Protein AF-0000000084534764 (afdb_homodimer)

Foldseek 3Di:
DDDFDEAEDEDAFAVLLLQLVCVLQVWAKFDQQQVVVVCVVVVVDDCVQWDDDPRGIDGRFKIKTEHPPADADPNGSHGRHHMYMYGYDPDADDDADPDEEEAEPDPPCQVVSVVVSVVSQKAWDDWDDDPVGIWTWIAHNRGHIYIYD/DDDFDEAEDEDAFAVLLLQLVCVLQVWAKFDQQQVVVVCVVVVVDDCVQWDDDPRGIDGRFKIKTEHPPADADPNGSHGRHHMYMYGYDPDADDDADPDEEEAEPDPPCQVVSVVVSVVSQKAWDDWDDDPVGIWTWIAHNRGHIYIYD

Structure (mmCIF, N/CA/C/O backbone):
data_AF-0000000084534764-model_v1
#
loop_
_entity.id
_entity.type
_entity.pdbx_description
1 polymer 'Glyoxalase-like domain-containing protein'
#
loop_
_atom_site.group_PDB
_atom_site.id
_atom_site.type_symbol
_atom_site.label_atom_id
_atom_site.label_alt_id
_atom_site.label_comp_id
_atom_site.label_asym_id
_atom_site.label_entity_id
_atom_site.label_seq_id
_atom_site.pdbx_PDB_ins_code
_atom_site.Cartn_x
_atom_site.Cartn_y
_atom_site.Cartn_z
_atom_site.occupancy
_atom_site.B_iso_or_equiv
_atom_site.auth_seq_id
_atom_site.auth_comp_id
_atom_site.auth_asym_id
_atom_site.auth_atom_id
_atom_site.pdbx_PDB_model_num
ATOM 1 N N . MET A 1 1 ? 14.516 -7.848 12.133 1 91.25 1 MET A N 1
ATOM 2 C CA . MET A 1 1 ? 13.211 -7.441 12.648 1 91.25 1 MET A CA 1
ATOM 3 C C . MET A 1 1 ? 12.375 -6.777 11.555 1 91.25 1 MET A C 1
ATOM 5 O O . MET A 1 1 ? 12.867 -5.91 10.836 1 91.25 1 MET A O 1
ATOM 9 N N . PRO A 1 2 ? 11.109 -7.211 11.461 1 95.56 2 PRO A N 1
ATOM 10 C CA . PRO A 1 2 ? 10.32 -6.641 10.359 1 95.56 2 PRO A CA 1
ATOM 11 C C . PRO A 1 2 ? 10.211 -5.121 10.445 1 95.56 2 PRO A C 1
ATOM 13 O O . PRO A 1 2 ? 10.102 -4.562 11.539 1 95.56 2 PRO A O 1
ATOM 16 N N . LEU A 1 3 ? 10.266 -4.52 9.32 1 96.19 3 LEU A N 1
ATOM 17 C CA . LEU A 1 3 ? 10.164 -3.066 9.266 1 96.19 3 LEU A CA 1
ATOM 18 C C . LEU A 1 3 ? 8.711 -2.621 9.211 1 96.19 3 LEU A C 1
ATOM 20 O O . LEU A 1 3 ? 7.891 -3.25 8.531 1 96.19 3 LEU A O 1
ATOM 24 N N . HIS A 1 4 ? 8.5 -1.523 9.844 1 95.31 4 HIS A N 1
ATOM 25 C CA . HIS A 1 4 ? 7.211 -0.851 9.75 1 95.31 4 HIS A CA 1
ATOM 26 C C . HIS A 1 4 ? 7.117 -0.009 8.484 1 95.31 4 HIS A C 1
ATOM 28 O O . HIS A 1 4 ? 8.125 0.531 8.023 1 95.31 4 HIS A O 1
ATOM 34 N N . TRP A 1 5 ? 5.898 0.048 7.949 1 97.94 5 TRP A N 1
ATOM 35 C CA . TRP A 1 5 ? 5.664 0.925 6.805 1 97.94 5 TRP A CA 1
ATOM 36 C C . TRP A 1 5 ? 4.219 1.418 6.785 1 97.94 5 TRP A C 1
ATOM 38 O O . TRP A 1 5 ? 3.354 0.849 7.453 1 97.94 5 TRP A O 1
ATOM 48 N N . LYS A 1 6 ? 4.008 2.52 6.121 1 98.31 6 LYS A N 1
ATOM 49 C CA . LYS A 1 6 ? 2.68 3.016 5.773 1 98.31 6 LYS A CA 1
ATOM 50 C C . LYS A 1 6 ? 2.541 3.203 4.262 1 98.31 6 LYS A C 1
ATOM 52 O O . LYS A 1 6 ? 3.541 3.305 3.551 1 98.31 6 LYS A O 1
ATOM 57 N N . LEU A 1 7 ? 1.311 3.156 3.828 1 98.75 7 LEU A N 1
ATOM 58 C CA . LEU A 1 7 ? 1.021 3.488 2.438 1 98.75 7 LEU A CA 1
ATOM 59 C C . LEU A 1 7 ? 0.743 4.98 2.281 1 98.75 7 LEU A C 1
ATOM 61 O O . LEU A 1 7 ? -0.037 5.555 3.045 1 98.75 7 LEU A O 1
ATOM 65 N N . VAL A 1 8 ? 1.432 5.586 1.347 1 98.56 8 VAL A N 1
ATOM 66 C CA . VAL A 1 8 ? 1.215 6.996 1.044 1 98.56 8 VAL A CA 1
ATOM 67 C C . VAL A 1 8 ? 0.478 7.133 -0.287 1 98.56 8 VAL A C 1
ATOM 69 O O . VAL A 1 8 ? 0.816 6.457 -1.263 1 98.56 8 VAL A O 1
ATOM 72 N N . ILE A 1 9 ? -0.505 7.938 -0.305 1 98.5 9 ILE A N 1
ATOM 73 C CA . ILE A 1 9 ? -1.277 8.195 -1.516 1 98.5 9 ILE A CA 1
ATOM 74 C C . ILE A 1 9 ? -1.256 9.688 -1.837 1 98.5 9 ILE A C 1
ATOM 76 O O . ILE A 1 9 ? -1.794 10.5 -1.08 1 98.5 9 ILE A O 1
ATOM 80 N N . ASP A 1 10 ? -0.623 10.031 -2.943 1 97.81 10 ASP A N 1
ATOM 81 C CA . ASP A 1 10 ? -0.668 11.398 -3.449 1 97.81 10 ASP A CA 1
ATOM 82 C C . ASP A 1 10 ? -2.074 11.766 -3.922 1 97.81 10 ASP A C 1
ATOM 84 O O . ASP A 1 10 ? -2.748 10.953 -4.566 1 97.81 10 ASP A O 1
ATOM 88 N N . CYS A 1 11 ? -2.445 12.93 -3.602 1 97.81 11 CYS A N 1
ATOM 89 C CA . CYS A 1 11 ? -3.805 13.32 -3.955 1 97.81 11 CYS A CA 1
ATOM 90 C C . CYS A 1 11 ? -3.934 14.836 -4.031 1 97.81 11 CYS A C 1
ATOM 92 O O . CYS A 1 11 ? -2.996 15.562 -3.697 1 97.81 11 CYS A O 1
ATOM 94 N N . ALA A 1 12 ? -5.086 15.289 -4.582 1 97.38 12 ALA A N 1
ATOM 95 C CA . ALA A 1 12 ? -5.398 16.719 -4.617 1 97.38 12 ALA A CA 1
ATOM 96 C C . ALA A 1 12 ? -5.949 17.188 -3.273 1 97.38 12 ALA A C 1
ATOM 98 O O . ALA A 1 12 ? -5.551 18.234 -2.768 1 97.38 12 ALA A O 1
ATOM 99 N N . ASP A 1 13 ? -6.859 16.453 -2.65 1 97.69 13 ASP A N 1
ATOM 100 C CA . ASP A 1 13 ? -7.527 16.797 -1.402 1 97.69 13 ASP A CA 1
ATOM 101 C C . ASP A 1 13 ? -7.359 15.703 -0.357 1 97.69 13 ASP A C 1
ATOM 103 O O . ASP A 1 13 ? -8.164 14.773 -0.295 1 97.69 13 ASP A O 1
ATOM 107 N N . PRO A 1 14 ? -6.375 15.852 0.522 1 98.62 14 PRO A N 1
ATOM 108 C CA . PRO A 1 14 ? -6.074 14.797 1.494 1 98.62 14 PRO A CA 1
ATOM 109 C C . PRO A 1 14 ? -7.25 14.492 2.42 1 98.62 14 PRO A C 1
ATOM 111 O O . PRO A 1 14 ? -7.488 13.336 2.762 1 98.62 14 PRO A O 1
ATOM 114 N N . HIS A 1 15 ? -7.961 15.484 2.793 1 98.62 15 HIS A N 1
ATOM 115 C CA . HIS A 1 15 ? -9.016 15.297 3.781 1 98.62 15 HIS A CA 1
ATOM 116 C C . HIS A 1 15 ? -10.219 14.586 3.17 1 98.62 15 HIS A C 1
ATOM 118 O O . HIS A 1 15 ? -10.867 13.766 3.826 1 98.62 15 HIS A O 1
ATOM 124 N N . ARG A 1 16 ? -10.531 14.875 1.918 1 98.06 16 ARG A N 1
ATOM 125 C CA . ARG A 1 16 ? -11.586 14.148 1.218 1 98.06 16 ARG A CA 1
ATOM 126 C C . ARG A 1 16 ? -11.211 12.688 1.022 1 98.06 16 ARG A C 1
ATOM 128 O O . ARG A 1 16 ? -12.047 11.797 1.192 1 98.06 16 ARG A O 1
ATOM 135 N N . GLN A 1 17 ? -9.961 12.438 0.65 1 98.62 17 GLN A N 1
ATOM 136 C CA . GLN A 1 17 ? -9.492 11.062 0.48 1 98.62 17 GLN A CA 1
ATOM 137 C C . GLN A 1 17 ? -9.516 10.305 1.805 1 98.62 17 GLN A C 1
ATOM 139 O O . GLN A 1 17 ? -9.891 9.133 1.852 1 98.62 17 GLN A O 1
ATOM 144 N N . ALA A 1 18 ? -9.094 10.977 2.873 1 98.81 18 ALA A N 1
ATOM 145 C CA . ALA A 1 18 ? -9.109 10.336 4.188 1 98.81 18 ALA A CA 1
ATOM 146 C C . ALA A 1 18 ? -10.531 10 4.621 1 98.81 18 ALA A C 1
ATOM 148 O O . ALA A 1 18 ? -10.773 8.93 5.184 1 98.81 18 ALA A O 1
ATOM 149 N N . ALA A 1 19 ? -11.453 10.914 4.371 1 98.62 19 ALA A N 1
ATOM 150 C CA . ALA A 1 19 ? -12.852 10.656 4.699 1 98.62 19 ALA A CA 1
ATOM 151 C C . ALA A 1 19 ? -13.383 9.438 3.949 1 98.62 19 ALA A C 1
ATOM 153 O O . ALA A 1 19 ? -14.039 8.578 4.539 1 98.62 19 ALA A O 1
ATOM 154 N N . PHE A 1 20 ? -13.094 9.32 2.693 1 98.88 20 PHE A N 1
ATOM 155 C CA . PHE A 1 20 ? -13.547 8.195 1.887 1 98.88 20 PHE A CA 1
ATOM 156 C C . PHE A 1 20 ? -12.953 6.887 2.396 1 98.88 20 PHE A C 1
ATOM 158 O O . PHE A 1 20 ? -13.688 5.945 2.713 1 98.88 20 PHE A O 1
ATOM 165 N N . TRP A 1 21 ? -11.625 6.793 2.498 1 98.94 21 TRP A N 1
ATOM 166 C CA . TRP A 1 21 ? -10.953 5.539 2.828 1 98.94 21 TRP A CA 1
ATOM 167 C C . TRP A 1 21 ? -11.188 5.164 4.289 1 98.94 21 TRP A C 1
ATOM 169 O O . TRP A 1 21 ? -11.211 3.98 4.633 1 98.94 21 TRP A O 1
ATOM 179 N N . GLY A 1 22 ? -11.336 6.234 5.16 1 98.81 22 GLY A N 1
ATOM 180 C CA . GLY A 1 22 ? -11.773 5.934 6.512 1 98.81 22 GLY A CA 1
ATOM 181 C C . GLY A 1 22 ? -13.102 5.191 6.555 1 98.81 22 GLY A C 1
ATOM 182 O O . GLY A 1 22 ? -13.219 4.16 7.223 1 98.81 22 GLY A O 1
ATOM 183 N N . ALA A 1 23 ? -14.047 5.715 5.805 1 98.69 23 ALA A N 1
ATOM 184 C CA . ALA A 1 23 ? -15.359 5.082 5.734 1 98.69 23 ALA A CA 1
ATOM 185 C C . ALA A 1 23 ? -15.289 3.744 5.004 1 98.69 23 ALA A C 1
ATOM 187 O O . ALA A 1 23 ? -15.906 2.764 5.43 1 98.69 23 ALA A O 1
ATOM 188 N N . ALA A 1 24 ? -14.562 3.676 3.881 1 98.69 24 ALA A N 1
ATOM 189 C CA . ALA A 1 24 ? -14.469 2.479 3.049 1 98.69 24 ALA A CA 1
ATOM 190 C C . ALA A 1 24 ? -13.922 1.298 3.85 1 98.69 24 ALA A C 1
ATOM 192 O O . ALA A 1 24 ? -14.469 0.193 3.783 1 98.69 24 ALA A O 1
ATOM 193 N N . LEU A 1 25 ? -12.875 1.523 4.664 1 98.62 25 LEU A N 1
ATOM 194 C CA . LEU A 1 25 ? -12.164 0.452 5.355 1 98.62 25 LEU A CA 1
ATOM 195 C C . LEU A 1 25 ? -12.656 0.311 6.793 1 98.62 25 LEU A C 1
ATOM 197 O O . LEU A 1 25 ? -12.227 -0.59 7.516 1 98.62 25 LEU A O 1
ATOM 201 N N . ASP A 1 26 ? -13.586 1.235 7.164 1 98.19 26 ASP A N 1
ATOM 202 C CA . ASP A 1 26 ? -13.977 1.355 8.562 1 98.19 26 ASP A CA 1
ATOM 203 C C . ASP A 1 26 ? -12.758 1.63 9.453 1 98.19 26 ASP A C 1
ATOM 205 O O . ASP A 1 26 ? -12.562 0.961 10.469 1 98.19 26 ASP A O 1
ATOM 209 N N . TYR A 1 27 ? -11.867 2.482 8.992 1 98.81 27 TYR A N 1
ATOM 210 C CA . TYR A 1 27 ? -10.68 2.951 9.703 1 98.81 27 TYR A CA 1
ATOM 211 C C . TYR A 1 27 ? -10.969 4.254 10.445 1 98.81 27 TYR A C 1
ATOM 213 O O . TYR A 1 27 ? -11.961 4.922 10.164 1 98.81 27 TYR A O 1
ATOM 221 N N . THR A 1 28 ? -10.133 4.574 11.398 1 98.56 28 THR A N 1
ATOM 222 C CA . THR A 1 28 ? -10.211 5.84 12.125 1 98.56 28 THR A CA 1
ATOM 223 C C . THR A 1 28 ? -9.445 6.934 11.398 1 98.56 28 THR A C 1
ATOM 225 O O . THR A 1 28 ? -8.266 6.766 11.07 1 98.56 28 THR A O 1
ATOM 228 N N . VAL A 1 29 ? -10.125 8.016 11.039 1 98.62 29 VAL A N 1
ATOM 229 C CA . VAL A 1 29 ? -9.406 9.188 10.562 1 98.62 29 VAL A CA 1
ATOM 230 C C . VAL A 1 29 ? -8.586 9.789 11.703 1 98.62 29 VAL A C 1
ATOM 232 O O . VAL A 1 29 ? -9.117 10.062 12.781 1 98.62 29 VAL A O 1
ATOM 235 N N . GLU A 1 30 ? -7.316 9.992 11.516 1 98.62 30 GLU A N 1
ATOM 236 C CA . GLU A 1 30 ? -6.453 10.516 12.57 1 98.62 30 GLU A CA 1
ATOM 237 C C . GLU A 1 30 ? -6.855 11.938 12.961 1 98.62 30 GLU A C 1
ATOM 239 O O . GLU A 1 30 ? -7.207 12.742 12.102 1 98.62 30 GLU A O 1
ATOM 244 N N . ASP A 1 31 ? -6.867 12.195 14.203 1 98.19 31 ASP A N 1
ATOM 245 C CA . ASP A 1 31 ? -7.082 13.523 14.766 1 98.19 31 ASP A CA 1
ATOM 246 C C . ASP A 1 31 ? -5.781 14.102 15.32 1 98.19 31 ASP A C 1
ATOM 248 O O . ASP A 1 31 ? -5.352 13.734 16.422 1 98.19 31 ASP A O 1
ATOM 252 N N . HIS A 1 32 ? -5.215 15.094 14.57 1 98 32 HIS A N 1
ATOM 253 C CA . HIS A 1 32 ? -3.906 15.625 14.938 1 98 32 HIS A CA 1
ATOM 254 C C . HIS A 1 32 ? -4.035 16.875 15.789 1 98 32 HIS A C 1
ATOM 256 O O . HIS A 1 32 ? -3.066 17.625 15.953 1 98 32 HIS A O 1
ATOM 262 N N . SER A 1 33 ? -5.199 17.156 16.344 1 97.69 33 SER A N 1
ATOM 263 C CA . SER A 1 33 ? -5.48 18.391 17.062 1 97.69 33 SER A CA 1
ATOM 264 C C . SER A 1 33 ? -4.508 18.594 18.219 1 97.69 33 SER A C 1
ATOM 266 O O . SER A 1 33 ? -3.977 19.688 18.406 1 97.69 33 SER A O 1
ATOM 268 N N . THR A 1 34 ? -4.32 17.547 18.984 1 97.44 34 THR A N 1
ATOM 269 C CA . THR A 1 34 ? -3.447 17.641 20.156 1 97.44 34 THR A CA 1
ATOM 270 C C . THR A 1 34 ? -2.029 18.016 19.734 1 97.44 34 THR A C 1
ATOM 272 O O . THR A 1 34 ? -1.429 18.922 20.312 1 97.44 34 THR A O 1
ATOM 275 N N . LEU A 1 35 ? -1.536 17.328 18.781 1 97.44 35 LEU A N 1
ATOM 276 C CA . LEU A 1 35 ? -0.195 17.609 18.281 1 97.44 35 LEU A CA 1
ATOM 277 C C . LEU A 1 35 ? -0.106 19.031 17.719 1 97.44 35 LEU A C 1
ATOM 279 O O . LEU A 1 35 ? 0.838 19.766 18.031 1 97.44 35 LEU A O 1
ATOM 283 N N . ILE A 1 36 ? -1.044 19.391 16.922 1 97.81 36 ILE A N 1
ATOM 284 C CA . ILE A 1 36 ? -1.055 20.703 16.266 1 97.81 36 ILE A CA 1
ATOM 285 C C . ILE A 1 36 ? -1.081 21.797 17.328 1 97.81 36 ILE A C 1
ATOM 287 O O . ILE A 1 36 ? -0.332 22.781 17.234 1 97.81 36 ILE A O 1
ATOM 291 N N . THR A 1 37 ? -1.951 21.641 18.312 1 96.81 37 THR A N 1
ATOM 292 C CA . THR A 1 37 ? -2.045 22.625 19.391 1 96.81 37 THR A CA 1
ATOM 293 C C . THR A 1 37 ? -0.701 22.781 20.094 1 96.81 37 THR A C 1
ATOM 295 O O . THR A 1 37 ? -0.257 23.891 20.359 1 96.81 37 THR A O 1
ATOM 298 N N . ARG A 1 38 ? -0.081 21.672 20.391 1 97.38 38 ARG A N 1
ATOM 299 C CA . ARG A 1 38 ? 1.217 21.688 21.062 1 97.38 38 ARG A CA 1
ATOM 300 C C . ARG A 1 38 ? 2.264 22.391 20.203 1 97.38 38 ARG A C 1
ATOM 302 O O . ARG A 1 38 ? 3.043 23.203 20.703 1 97.38 38 ARG A O 1
ATOM 309 N N . LEU A 1 39 ? 2.268 22.109 18.906 1 96.69 39 LEU A N 1
ATOM 310 C CA . LEU A 1 39 ? 3.252 22.688 18 1 96.69 39 LEU A CA 1
ATOM 311 C C . LEU A 1 39 ? 3.033 24.188 17.844 1 96.69 39 LEU A C 1
ATOM 313 O O . LEU A 1 39 ? 3.994 24.953 17.734 1 96.69 39 LEU A O 1
ATOM 317 N N . LEU A 1 40 ? 1.811 24.625 17.797 1 96.94 40 LEU A N 1
ATOM 318 C CA . LEU A 1 40 ? 1.485 26.047 17.75 1 96.94 40 LEU A CA 1
ATOM 319 C C . LEU A 1 40 ? 1.989 26.766 18.984 1 96.94 40 LEU A C 1
ATOM 321 O O . LEU A 1 40 ? 2.619 27.828 18.891 1 96.94 40 LEU A O 1
ATOM 325 N N . ALA A 1 41 ? 1.707 26.188 20.141 1 97.44 41 ALA A N 1
ATOM 326 C CA . ALA A 1 41 ? 2.115 26.781 21.406 1 97.44 41 ALA A CA 1
ATOM 327 C C . ALA A 1 41 ? 3.633 26.922 21.484 1 97.44 41 ALA A C 1
ATOM 329 O O . ALA A 1 41 ? 4.145 27.891 22.047 1 97.44 41 ALA A O 1
ATOM 330 N N . ALA A 1 42 ? 4.32 25.984 20.875 1 96.69 42 ALA A N 1
ATOM 331 C CA . ALA A 1 42 ? 5.777 25.969 20.906 1 96.69 42 ALA A CA 1
ATOM 332 C C . ALA A 1 42 ? 6.355 26.859 19.797 1 96.69 42 ALA A C 1
ATOM 334 O O . ALA A 1 42 ? 7.57 27.062 19.734 1 96.69 42 ALA A O 1
ATOM 335 N N . GLY A 1 43 ? 5.531 27.344 18.938 1 95.69 43 GLY A N 1
ATOM 336 C CA . GLY A 1 43 ? 5.988 28.156 17.812 1 95.69 43 GLY A CA 1
ATOM 337 C C . GLY A 1 43 ? 6.684 27.359 16.734 1 95.69 43 GLY A C 1
ATOM 338 O O . GLY A 1 43 ? 7.434 27.906 15.93 1 95.69 43 GLY A O 1
ATOM 339 N N . ALA A 1 44 ? 6.426 26.062 16.75 1 94.88 44 ALA A N 1
ATOM 340 C CA . ALA A 1 44 ? 7.109 25.188 15.805 1 94.88 44 ALA A CA 1
ATOM 341 C C . ALA A 1 44 ? 6.406 25.172 14.453 1 94.88 44 ALA A C 1
ATOM 343 O O . ALA A 1 44 ? 6.988 24.766 13.445 1 94.88 44 ALA A O 1
ATOM 344 N N . VAL A 1 45 ? 5.105 25.484 14.461 1 95.5 45 VAL A N 1
ATOM 345 C CA . VAL A 1 45 ? 4.352 25.625 13.227 1 95.5 45 VAL A CA 1
ATOM 346 C C . VAL A 1 45 ? 3.535 26.906 13.258 1 95.5 45 VAL A C 1
ATOM 348 O O . VAL A 1 45 ? 3.316 27.484 14.32 1 95.5 45 VAL A O 1
ATOM 351 N N . THR A 1 46 ? 3.201 27.328 12.062 1 95.19 46 THR A N 1
ATOM 352 C CA . THR A 1 46 ? 2.354 28.516 11.914 1 95.19 46 THR A CA 1
ATOM 353 C C . THR A 1 46 ? 1.019 28.141 11.273 1 95.19 46 THR A C 1
ATOM 355 O O . THR A 1 46 ? 0.857 27.031 10.758 1 95.19 46 THR A O 1
ATOM 358 N N . GLU A 1 47 ? 0.072 29.016 11.359 1 96.06 47 GLU A N 1
ATOM 359 C CA . GLU A 1 47 ? -1.303 28.766 10.938 1 96.06 47 GLU A CA 1
ATOM 360 C C . GLU A 1 47 ? -1.38 28.5 9.438 1 96.06 47 GLU A C 1
ATOM 362 O O . GLU A 1 47 ? -2.34 27.891 8.961 1 96.06 47 GLU A O 1
ATOM 367 N N . ASP A 1 48 ? -0.414 28.953 8.664 1 95.81 48 ASP A N 1
ATOM 368 C CA . ASP A 1 48 ? -0.451 28.844 7.207 1 95.81 48 ASP A CA 1
ATOM 369 C C . ASP A 1 48 ? -0.366 27.391 6.754 1 95.81 48 ASP A C 1
ATOM 371 O O . ASP A 1 48 ? -0.761 27.062 5.633 1 95.81 48 ASP A O 1
ATOM 375 N N . VAL A 1 49 ? 0.132 26.5 7.562 1 96.62 49 VAL A N 1
ATOM 376 C CA . VAL A 1 49 ? 0.268 25.094 7.188 1 96.62 49 VAL A CA 1
ATOM 377 C C . VAL A 1 49 ? -0.949 24.312 7.672 1 96.62 49 VAL A C 1
ATOM 379 O O . VAL A 1 49 ? -0.993 23.078 7.551 1 96.62 49 VAL A O 1
ATOM 382 N N . LEU A 1 50 ? -1.935 25.016 8.242 1 98.06 50 LEU A N 1
ATOM 383 C CA . LEU A 1 50 ? -3.088 24.375 8.859 1 98.06 50 LEU A CA 1
ATOM 384 C C . LEU A 1 50 ? -4.367 24.703 8.102 1 98.06 50 LEU A C 1
ATOM 386 O O . LEU A 1 50 ? -4.391 25.641 7.297 1 98.06 50 LEU A O 1
ATOM 390 N N . THR A 1 51 ? -5.328 23.938 8.281 1 98.19 51 THR A N 1
ATOM 391 C CA . THR A 1 51 ? -6.715 24.156 7.891 1 98.19 51 THR A CA 1
ATOM 392 C C . THR A 1 51 ? -7.664 23.703 8.992 1 98.19 51 THR A C 1
ATOM 394 O O . THR A 1 51 ? -7.227 23.359 10.094 1 98.19 51 THR A O 1
ATOM 397 N N . GLU A 1 52 ? -8.938 23.844 8.75 1 97.31 52 GLU A N 1
ATOM 398 C CA . GLU A 1 52 ? -9.953 23.375 9.695 1 97.31 52 GLU A CA 1
ATOM 399 C C . GLU A 1 52 ? -10.82 22.281 9.078 1 97.31 52 GLU A C 1
ATOM 401 O O . GLU A 1 52 ? -11.289 22.422 7.945 1 97.31 52 GLU A O 1
ATOM 406 N N . VAL A 1 53 ? -10.922 21.219 9.75 1 96.62 53 VAL A N 1
ATOM 407 C CA . VAL A 1 53 ? -11.781 20.125 9.32 1 96.62 53 VAL A CA 1
ATOM 408 C C . VAL A 1 53 ? -12.742 19.734 10.445 1 96.62 53 VAL A C 1
ATOM 410 O O . VAL A 1 53 ? -12.312 19.375 11.539 1 96.62 53 VAL A O 1
ATOM 413 N N . ASN A 1 54 ? -14.07 19.828 10.164 1 94.25 54 ASN A N 1
ATOM 414 C CA . ASN A 1 54 ? -15.109 19.5 11.125 1 94.25 54 ASN A CA 1
ATOM 415 C C . ASN A 1 54 ? -14.898 20.219 12.453 1 94.25 54 ASN A C 1
ATOM 417 O O . ASN A 1 54 ? -15.031 19.609 13.523 1 94.25 54 ASN A O 1
ATOM 421 N N . GLY A 1 55 ? -14.375 21.375 12.414 1 94 55 GLY A N 1
ATOM 422 C CA . GLY A 1 55 ? -14.266 22.234 13.586 1 94 55 GLY A CA 1
ATOM 423 C C . GLY A 1 55 ? -12.969 22.031 14.344 1 94 55 GLY A C 1
ATOM 424 O O . GLY A 1 55 ? -12.789 22.578 15.438 1 94 55 GLY A O 1
ATOM 425 N N . HIS A 1 56 ? -12.086 21.25 13.82 1 95.38 56 HIS A N 1
ATOM 426 C CA . HIS A 1 56 ? -10.805 20.984 14.461 1 95.38 56 HIS A CA 1
ATOM 427 C C . HIS A 1 56 ? -9.648 21.375 13.547 1 95.38 56 HIS A C 1
ATOM 429 O O . HIS A 1 56 ? -9.766 21.328 12.328 1 95.38 56 HIS A O 1
ATOM 435 N N . PRO A 1 57 ? -8.516 21.812 14.18 1 97.69 57 PRO A N 1
ATOM 436 C CA . PRO A 1 57 ? -7.344 22.078 13.344 1 97.69 57 PRO A CA 1
ATOM 437 C C . PRO A 1 57 ? -6.793 20.812 12.68 1 97.69 57 PRO A C 1
ATOM 439 O O . PRO A 1 57 ? -6.793 19.734 13.281 1 97.69 57 PRO A O 1
ATOM 442 N N . ALA A 1 58 ? -6.383 21.016 11.477 1 98.62 58 ALA A N 1
ATOM 443 C CA . ALA A 1 58 ? -5.809 19.922 10.695 1 98.62 58 ALA A CA 1
ATOM 444 C C . ALA A 1 58 ? -4.684 20.438 9.789 1 98.62 58 ALA A C 1
ATOM 446 O O . ALA A 1 58 ? -4.605 21.625 9.492 1 98.62 58 ALA A O 1
ATOM 447 N N . TRP A 1 59 ? -3.75 19.547 9.508 1 98.12 59 TRP A N 1
ATOM 448 C CA . TRP A 1 59 ? -2.748 19.891 8.5 1 98.12 59 TRP A CA 1
ATOM 449 C C . TRP A 1 59 ? -3.402 20.188 7.156 1 98.12 59 TRP A C 1
ATOM 451 O O . TRP A 1 59 ? -4.309 19.469 6.73 1 98.12 59 TRP A O 1
ATOM 461 N N . ARG A 1 60 ? -2.945 21.156 6.496 1 97.94 60 ARG A N 1
ATOM 462 C CA . ARG A 1 60 ? -3.551 21.578 5.238 1 97.94 60 ARG A CA 1
ATOM 463 C C . ARG A 1 60 ? -3.283 20.547 4.137 1 97.94 60 ARG A C 1
ATOM 465 O O . ARG A 1 60 ? -4.156 20.281 3.312 1 97.94 60 ARG A O 1
ATOM 472 N N . THR A 1 61 ? -2.086 19.953 4.18 1 97.75 61 THR A N 1
ATOM 473 C CA . THR A 1 61 ? -1.644 19.219 3 1 97.75 61 THR A CA 1
ATOM 474 C C . THR A 1 61 ? -1.464 17.734 3.322 1 97.75 61 THR A C 1
ATOM 476 O O . THR A 1 61 ? -0.876 16.984 2.537 1 97.75 61 THR A O 1
ATOM 479 N N . LEU A 1 62 ? -1.913 17.25 4.543 1 98.06 62 LEU A N 1
ATOM 480 C CA . LEU A 1 62 ? -1.769 15.859 4.969 1 98.06 62 LEU A CA 1
ATOM 481 C C . LEU A 1 62 ? -3.002 15.398 5.738 1 98.06 62 LEU A C 1
ATOM 483 O O . LEU A 1 62 ? -3.562 16.156 6.535 1 98.06 62 LEU A O 1
ATOM 487 N N . ALA A 1 63 ? -3.41 14.227 5.57 1 98.75 63 ALA A N 1
ATOM 488 C CA . ALA A 1 63 ? -4.41 13.508 6.359 1 98.75 63 ALA A CA 1
ATOM 489 C C . ALA A 1 63 ? -4.129 12.008 6.367 1 98.75 63 ALA A C 1
ATOM 491 O O . ALA A 1 63 ? -3.432 11.5 5.488 1 98.75 63 ALA A O 1
ATOM 492 N N . ALA A 1 64 ? -4.648 11.328 7.336 1 98.88 64 ALA A N 1
ATOM 493 C CA . ALA A 1 64 ? -4.344 9.898 7.414 1 98.88 64 ALA A CA 1
ATOM 494 C C . ALA A 1 64 ? -5.488 9.125 8.062 1 98.88 64 ALA A C 1
ATOM 496 O O . ALA A 1 64 ? -6.32 9.711 8.758 1 98.88 64 ALA A O 1
ATOM 497 N N . VAL A 1 65 ? -5.504 7.84 7.742 1 98.88 65 VAL A N 1
ATOM 498 C CA . VAL A 1 65 ? -6.398 6.91 8.422 1 98.88 65 VAL A CA 1
ATOM 499 C C . VAL A 1 65 ? -5.594 5.742 8.992 1 98.88 65 VAL A C 1
ATOM 501 O O . VAL A 1 65 ? -4.551 5.375 8.445 1 98.88 65 VAL A O 1
ATOM 504 N N . ARG A 1 66 ? -6.09 5.211 10.062 1 98.56 66 ARG A N 1
ATOM 505 C CA . ARG A 1 66 ? -5.379 4.145 10.758 1 98.56 66 ARG A CA 1
ATOM 506 C C . ARG A 1 66 ? -6.328 3.021 11.164 1 98.56 66 ARG A C 1
ATOM 508 O O . ARG A 1 66 ? -7.512 3.262 11.406 1 98.56 66 ARG A O 1
ATOM 515 N N . HIS A 1 67 ? -5.816 1.792 11.148 1 97.75 67 HIS A N 1
ATOM 516 C CA . HIS A 1 67 ? -6.609 0.681 11.664 1 97.75 67 HIS A CA 1
ATOM 517 C C . HIS A 1 67 ? -6.977 0.9 13.125 1 97.75 67 HIS A C 1
ATOM 519 O O . HIS A 1 67 ? -6.105 1.136 13.961 1 97.75 67 HIS A O 1
ATOM 525 N N . PRO A 1 68 ? -8.234 0.776 13.477 1 97.31 68 PRO A N 1
ATOM 526 C CA . PRO A 1 68 ? -8.68 1.146 14.82 1 97.31 68 PRO A CA 1
ATOM 527 C C . PRO A 1 68 ? -8.133 0.221 15.898 1 97.31 68 PRO A C 1
ATOM 529 O O . PRO A 1 68 ? -8.062 0.607 17.062 1 97.31 68 PRO A O 1
ATOM 532 N N . GLU A 1 69 ? -7.715 -0.958 15.547 1 95.31 69 GLU A N 1
ATOM 533 C CA . GLU A 1 69 ? -7.273 -1.939 16.531 1 95.31 69 GLU A CA 1
ATOM 534 C C . GLU A 1 69 ? -5.75 -1.981 16.625 1 95.31 69 GLU A C 1
ATOM 536 O O . GLU A 1 69 ? -5.195 -2.705 17.453 1 95.31 69 GLU A O 1
ATOM 541 N N . ASP A 1 70 ? -5.035 -1.278 15.75 1 95.19 70 ASP A N 1
ATOM 542 C CA . ASP A 1 70 ? -3.576 -1.229 15.805 1 95.19 70 ASP A CA 1
ATOM 543 C C . ASP A 1 70 ? -3.098 -0.119 16.734 1 95.19 70 ASP A C 1
ATOM 545 O O . ASP A 1 70 ? -3.834 0.831 17.016 1 95.19 70 ASP A O 1
ATOM 549 N N . PRO A 1 71 ? -1.882 -0.244 17.266 1 95.62 71 PRO A N 1
ATOM 550 C CA . PRO A 1 71 ? -1.361 0.818 18.125 1 95.62 71 PRO A CA 1
ATOM 551 C C . PRO A 1 71 ? -1.237 2.158 17.406 1 95.62 71 PRO A C 1
ATOM 553 O O . PRO A 1 71 ? -1.112 2.193 16.188 1 95.62 71 PRO A O 1
ATOM 556 N N . HIS A 1 72 ? -1.34 3.248 18.172 1 97.19 72 HIS A N 1
ATOM 557 C CA . HIS A 1 72 ? -1.103 4.594 17.656 1 97.19 72 HIS A CA 1
ATOM 558 C C . HIS A 1 72 ? -0.373 5.449 18.703 1 97.19 72 HIS A C 1
ATOM 560 O O . HIS A 1 72 ? -0.299 5.082 19.875 1 97.19 72 HIS A O 1
ATOM 566 N N . ASP A 1 73 ? 0.235 6.512 18.25 1 96.94 73 ASP A N 1
ATOM 567 C CA . ASP A 1 73 ? 0.876 7.484 19.125 1 96.94 73 ASP A CA 1
ATOM 568 C C . ASP A 1 73 ? -0.159 8.391 19.781 1 96.94 73 ASP A C 1
ATOM 570 O O . ASP A 1 73 ? -0.792 9.211 19.109 1 96.94 73 ASP A O 1
ATOM 574 N N . PRO A 1 74 ? -0.299 8.32 21.047 1 95.38 74 PRO A N 1
ATOM 575 C CA . PRO A 1 74 ? -1.352 9.102 21.703 1 95.38 74 PRO A CA 1
ATOM 576 C C . PRO A 1 74 ? -1.126 10.602 21.609 1 95.38 74 PRO A C 1
ATOM 578 O O . PRO A 1 74 ? -2.082 11.383 21.672 1 95.38 74 PRO A O 1
ATOM 581 N N . ALA A 1 75 ? 0.104 11.023 21.406 1 95.5 75 ALA A N 1
ATOM 582 C CA . ALA A 1 75 ? 0.421 12.445 21.359 1 95.5 75 ALA A CA 1
ATOM 583 C C . ALA A 1 75 ? 0.029 13.047 20.016 1 95.5 75 ALA A C 1
ATOM 585 O O . ALA A 1 75 ? -0.287 14.234 19.922 1 95.5 75 ALA A O 1
ATOM 586 N N . SER A 1 76 ? -0.009 12.25 18.984 1 96.56 76 SER A N 1
ATOM 587 C CA . SER A 1 76 ? -0.246 12.773 17.641 1 96.56 76 SER A CA 1
ATOM 588 C C . SER A 1 76 ? -1.443 12.086 16.984 1 96.56 76 SER A C 1
ATOM 590 O O . SER A 1 76 ? -1.939 12.547 15.953 1 96.56 76 SER A O 1
ATOM 592 N N . ASP A 1 77 ? -1.868 10.945 17.562 1 97.5 77 ASP A N 1
ATOM 593 C CA . ASP A 1 77 ? -2.902 10.062 17.031 1 97.5 77 ASP A CA 1
ATOM 594 C C . ASP A 1 77 ? -2.404 9.305 15.797 1 97.5 77 ASP A C 1
ATOM 596 O O . ASP A 1 77 ? -3.189 8.68 15.086 1 97.5 77 ASP A O 1
ATOM 600 N N . THR A 1 78 ? -1.139 9.375 15.445 1 97.31 78 THR A N 1
ATOM 601 C CA . THR A 1 78 ? -0.555 8.727 14.273 1 97.31 78 THR A CA 1
ATOM 602 C C . THR A 1 78 ? -0.585 7.211 14.43 1 97.31 78 THR A C 1
ATOM 604 O O . THR A 1 78 ? -0.145 6.676 15.445 1 97.31 78 THR A O 1
ATOM 607 N N . GLY A 1 79 ? -1.147 6.559 13.43 1 97 79 GLY A N 1
ATOM 608 C CA . GLY A 1 79 ? -1.182 5.105 13.438 1 97 79 GLY A CA 1
ATOM 609 C C . GLY A 1 79 ? 0.195 4.473 13.336 1 97 79 GLY A C 1
ATOM 610 O O . GLY A 1 79 ? 1.055 4.969 12.602 1 97 79 GLY A O 1
ATOM 611 N N . LEU A 1 80 ? 0.365 3.398 14.016 1 93.44 80 LEU A N 1
ATOM 612 C CA . LEU A 1 80 ? 1.652 2.711 14.023 1 93.44 80 LEU A CA 1
ATOM 613 C C . LEU A 1 80 ? 1.542 1.343 13.359 1 93.44 80 LEU A C 1
ATOM 615 O O . LEU A 1 80 ? 2.439 0.508 13.492 1 93.44 80 LEU A O 1
ATOM 619 N N . GLY A 1 81 ? 0.422 1.074 12.695 1 90.81 81 GLY A N 1
ATOM 620 C CA . GLY A 1 81 ? 0.169 -0.128 11.914 1 90.81 81 GLY A CA 1
ATOM 621 C C . GLY A 1 81 ? -0.943 0.042 10.898 1 90.81 81 GLY A C 1
ATOM 622 O O . GLY A 1 81 ? -1.998 0.599 11.211 1 90.81 81 GLY A O 1
ATOM 623 N N . ARG A 1 82 ? -0.841 -0.52 9.773 1 94.94 82 ARG A N 1
ATOM 624 C CA . ARG A 1 82 ? -1.794 -0.452 8.672 1 94.94 82 ARG A CA 1
ATOM 625 C C . ARG A 1 82 ? -2.371 0.952 8.531 1 94.94 82 ARG A C 1
ATOM 627 O O . ARG A 1 82 ? -3.57 1.159 8.727 1 94.94 82 ARG A O 1
ATOM 634 N N . ARG A 1 83 ? -1.488 1.883 8.203 1 98.5 83 ARG A N 1
ATOM 635 C CA . ARG A 1 83 ? -1.753 3.312 8.078 1 98.5 83 ARG A CA 1
ATOM 636 C C . ARG A 1 83 ? -1.71 3.744 6.613 1 98.5 83 ARG A C 1
ATOM 638 O O . ARG A 1 83 ? -0.838 3.311 5.855 1 98.5 83 ARG A O 1
ATOM 645 N N . LEU A 1 84 ? -2.723 4.516 6.199 1 98.88 84 LEU A N 1
ATOM 646 C CA . LEU A 1 84 ? -2.707 5.215 4.918 1 98.88 84 LEU A CA 1
ATOM 647 C C . LEU A 1 84 ? -2.531 6.719 5.125 1 98.88 84 LEU A C 1
ATOM 649 O O . LEU A 1 84 ? -3.293 7.34 5.867 1 98.88 84 LEU A O 1
ATOM 653 N N . LEU A 1 85 ? -1.531 7.305 4.535 1 98.88 85 LEU A N 1
ATOM 654 C CA . LEU A 1 85 ? -1.287 8.742 4.547 1 98.88 85 LEU A CA 1
ATOM 655 C C . LEU A 1 85 ? -1.629 9.367 3.199 1 98.88 85 LEU A C 1
ATOM 657 O O . LEU A 1 85 ? -1.191 8.875 2.156 1 98.88 85 LEU A O 1
ATOM 661 N N . PHE A 1 86 ? -2.453 10.328 3.27 1 98.81 86 PHE A N 1
ATOM 662 C CA . PHE A 1 86 ? -2.807 11.094 2.078 1 98.81 86 PHE A CA 1
ATOM 663 C C . PHE A 1 86 ? -2.053 12.422 2.041 1 98.81 86 PHE A C 1
ATOM 665 O O . PHE A 1 86 ? -2.143 13.219 2.975 1 98.81 86 PHE A O 1
ATOM 672 N N . GLN A 1 87 ? -1.341 12.641 1.02 1 98 87 GLN A N 1
ATOM 673 C CA . GLN A 1 87 ? -0.473 13.812 0.894 1 98 87 GLN A CA 1
ATOM 674 C C . GLN A 1 87 ? -0.819 14.617 -0.352 1 98 87 GLN A C 1
ATOM 676 O O . GLN A 1 87 ? -0.892 14.07 -1.455 1 98 87 GLN A O 1
ATOM 681 N N . ALA A 1 88 ? -0.978 15.906 -0.171 1 97.94 88 ALA A N 1
ATOM 682 C CA . ALA A 1 88 ? -1.298 16.797 -1.286 1 97.94 88 ALA A CA 1
ATOM 683 C C . ALA A 1 88 ? -0.104 16.938 -2.225 1 97.94 88 ALA A C 1
ATOM 685 O O . ALA A 1 88 ? 1.013 17.219 -1.778 1 97.94 88 ALA A O 1
ATOM 686 N N . VAL A 1 89 ? -0.381 16.703 -3.449 1 95.62 89 VAL A N 1
ATOM 687 C CA . VAL A 1 89 ? 0.583 17.031 -4.492 1 95.62 89 VAL A CA 1
ATOM 688 C C . VAL A 1 89 ? -0.091 17.875 -5.574 1 95.62 89 VAL A C 1
ATOM 690 O O . VAL A 1 89 ? -1.288 17.719 -5.828 1 95.62 89 VAL A O 1
ATOM 693 N N . PRO A 1 90 ? 0.679 18.734 -6.191 1 91.12 90 PRO A N 1
ATOM 694 C CA . PRO A 1 90 ? 0.078 19.625 -7.188 1 91.12 90 PRO A CA 1
ATOM 695 C C . PRO A 1 90 ? -0.27 18.891 -8.484 1 91.12 90 PRO A C 1
ATOM 697 O O . PRO A 1 90 ? -1.185 19.312 -9.203 1 91.12 90 PRO A O 1
ATOM 700 N N . GLU A 1 91 ? 0.353 17.906 -8.82 1 90 91 GLU A N 1
ATOM 701 C CA . GLU A 1 91 ? 0.18 17.203 -10.094 1 90 91 GLU A CA 1
ATOM 702 C C . GLU A 1 91 ? -1.034 16.281 -10.055 1 90 91 GLU A C 1
ATOM 704 O O . GLU A 1 91 ? -1.219 15.523 -9.102 1 90 91 GLU A O 1
ATOM 709 N N . PRO A 1 92 ? -1.81 16.312 -11.07 1 88.38 92 PRO A N 1
ATOM 710 C CA . PRO A 1 92 ? -2.922 15.352 -11.156 1 88.38 92 PRO A CA 1
ATOM 711 C C . PRO A 1 92 ? -2.461 13.93 -11.469 1 88.38 92 PRO A C 1
ATOM 713 O O . PRO A 1 92 ? -1.304 13.727 -11.844 1 88.38 92 PRO A O 1
ATOM 716 N N . LYS A 1 93 ? -3.312 13 -11.211 1 86.38 93 LYS A N 1
ATOM 717 C CA . LYS A 1 93 ? -3.01 11.617 -11.594 1 86.38 93 LYS A CA 1
ATOM 718 C C . LYS A 1 93 ? -2.723 11.516 -13.086 1 86.38 93 LYS A C 1
ATOM 720 O O . LYS A 1 93 ? -3.445 12.086 -13.906 1 86.38 93 LYS A O 1
ATOM 725 N N . GLN A 1 94 ? -1.577 10.844 -13.273 1 85.31 94 GLN A N 1
ATOM 726 C CA . GLN A 1 94 ? -1.206 10.594 -14.656 1 85.31 94 GLN A CA 1
ATOM 727 C C . GLN A 1 94 ? -1.188 9.094 -14.961 1 85.31 94 GLN A C 1
ATOM 729 O O . GLN A 1 94 ? -0.365 8.359 -14.422 1 85.31 94 GLN A O 1
ATOM 734 N N . GLY A 1 95 ? -2.207 8.43 -15.648 1 86.31 95 GLY A N 1
ATOM 735 C CA . GLY A 1 95 ? -2.191 7.043 -16.078 1 86.31 95 GLY A CA 1
ATOM 736 C C . GLY A 1 95 ? -2.492 6.062 -14.969 1 86.31 95 GLY A C 1
ATOM 737 O O . GLY A 1 95 ? -2.904 6.465 -13.875 1 86.31 95 GLY A O 1
ATOM 738 N N . LYS A 1 96 ? -2.146 4.766 -15.18 1 88.75 96 LYS A N 1
ATOM 739 C CA . LYS A 1 96 ? -2.426 3.684 -14.242 1 88.75 96 LYS A CA 1
ATOM 740 C C . LYS A 1 96 ? -1.345 3.594 -13.164 1 88.75 96 LYS A C 1
ATOM 742 O O . LYS A 1 96 ? -0.152 3.658 -13.469 1 88.75 96 LYS A O 1
ATOM 747 N N . ASN A 1 97 ? -1.802 3.516 -11.945 1 93.31 97 ASN A N 1
ATOM 748 C CA . ASN A 1 97 ? -0.857 3.217 -10.875 1 93.31 97 ASN A CA 1
ATOM 749 C C . ASN A 1 97 ? -0.378 1.769 -10.945 1 93.31 97 ASN A C 1
ATOM 751 O O . ASN A 1 97 ? -1.164 0.862 -11.219 1 93.31 97 ASN A O 1
ATOM 755 N N . ARG A 1 98 ? 0.851 1.529 -10.602 1 96.19 98 ARG A N 1
ATOM 756 C CA . ARG A 1 98 ? 1.331 0.156 -10.484 1 96.19 98 ARG A CA 1
ATOM 757 C C . ARG A 1 98 ? 0.907 -0.463 -9.156 1 96.19 98 ARG A C 1
ATOM 759 O O . ARG A 1 98 ? 0.98 -1.682 -8.984 1 96.19 98 ARG A O 1
ATOM 766 N N . LEU A 1 99 ? 0.613 0.41 -8.227 1 97.81 99 LEU A N 1
ATOM 767 C CA . LEU A 1 99 ? 0.182 -0.078 -6.918 1 97.81 99 LEU A CA 1
ATOM 768 C C . LEU A 1 99 ? -1.307 0.176 -6.707 1 97.81 99 LEU A C 1
ATOM 770 O O . LEU A 1 99 ? -1.818 1.234 -7.078 1 97.81 99 LEU A O 1
ATOM 774 N N . HIS A 1 100 ? -1.993 -0.792 -6.078 1 98.12 100 HIS A N 1
ATOM 775 C CA . HIS A 1 100 ? -3.379 -0.577 -5.676 1 98.12 100 HIS A CA 1
ATOM 776 C C . HIS A 1 100 ? -3.764 -1.482 -4.512 1 98.12 100 HIS A C 1
ATOM 778 O O . HIS A 1 100 ? -3.033 -2.42 -4.184 1 98.12 100 HIS A O 1
ATOM 784 N N . LEU A 1 101 ? -4.895 -1.161 -3.906 1 98.75 101 LEU A N 1
ATOM 785 C CA . LEU A 1 101 ? -5.402 -1.95 -2.789 1 98.75 101 LEU A CA 1
ATOM 786 C C . LEU A 1 101 ? -6.379 -3.016 -3.277 1 98.75 101 LEU A C 1
ATOM 788 O O . LEU A 1 101 ? -7.258 -2.73 -4.094 1 98.75 101 LEU A O 1
ATOM 792 N N . ASP A 1 102 ? -6.195 -4.25 -2.859 1 98.44 102 ASP A N 1
ATOM 793 C CA . ASP A 1 102 ? -7.246 -5.262 -2.879 1 98.44 102 ASP A CA 1
ATOM 794 C C . ASP A 1 102 ? -7.973 -5.324 -1.538 1 98.44 102 ASP A C 1
ATOM 796 O O . ASP A 1 102 ? -7.391 -5.73 -0.529 1 98.44 102 ASP A O 1
ATOM 800 N N . VAL A 1 103 ? -9.188 -4.977 -1.545 1 98.5 103 VAL A N 1
ATOM 801 C CA . VAL A 1 103 ? -10.008 -4.961 -0.34 1 98.5 103 VAL A CA 1
ATOM 802 C C . VAL A 1 103 ? -10.781 -6.277 -0.224 1 98.5 103 VAL A C 1
ATOM 804 O O . VAL A 1 103 ? -11.312 -6.777 -1.215 1 98.5 103 VAL A O 1
ATOM 807 N N . HIS A 1 104 ? -10.836 -6.754 1.026 1 96.94 104 HIS A N 1
ATOM 808 C CA . HIS A 1 104 ? -11.445 -8.055 1.269 1 96.94 104 HIS A CA 1
ATOM 809 C C . HIS A 1 104 ? -12.531 -7.969 2.334 1 96.94 104 HIS A C 1
ATOM 811 O O . HIS A 1 104 ? -12.258 -8.141 3.523 1 96.94 104 HIS A O 1
ATOM 817 N N . PRO A 1 105 ? -13.781 -7.707 2.121 1 95.31 105 PRO A N 1
ATOM 818 C CA . PRO A 1 105 ? -14.859 -7.637 3.111 1 95.31 105 PRO A CA 1
ATOM 819 C C . PRO A 1 105 ? -15.227 -9.008 3.68 1 95.31 105 PRO A C 1
ATOM 821 O O . PRO A 1 105 ? -15.828 -9.086 4.758 1 95.31 105 PRO A O 1
ATOM 824 N N . GLY A 1 106 ? -14.984 -10.094 3.135 1 89.5 106 GLY A N 1
ATOM 825 C CA . GLY A 1 106 ? -15.352 -11.438 3.551 1 89.5 106 GLY A CA 1
ATOM 826 C C . GLY A 1 106 ? -16.203 -12.164 2.533 1 89.5 106 GLY A C 1
ATOM 827 O O . GLY A 1 106 ? -16.719 -11.547 1.598 1 89.5 106 GLY A O 1
ATOM 828 N N . PRO A 1 107 ? -16.328 -13.438 2.773 1 90.06 107 PRO A N 1
ATOM 829 C CA . PRO A 1 107 ? -17.078 -14.242 1.805 1 90.06 107 PRO A CA 1
ATOM 830 C C . PRO A 1 107 ? -18.531 -13.773 1.65 1 90.06 107 PRO A C 1
ATOM 832 O O . PRO A 1 107 ? -19.203 -13.523 2.648 1 90.06 107 PRO A O 1
ATOM 835 N N . GLY A 1 108 ? -18.953 -13.547 0.437 1 93.5 108 GLY A N 1
ATOM 836 C CA . GLY A 1 108 ? -20.328 -13.219 0.121 1 93.5 108 GLY A CA 1
ATOM 837 C C . GLY A 1 108 ? -20.656 -11.75 0.321 1 93.5 108 GLY A C 1
ATOM 838 O O . GLY A 1 108 ? -21.797 -11.336 0.11 1 93.5 108 GLY A O 1
ATOM 839 N N . GLU A 1 109 ? -19.719 -10.938 0.647 1 96.75 109 GLU A N 1
ATOM 840 C CA . GLU A 1 109 ? -20.016 -9.562 1.021 1 96.75 109 GLU A CA 1
ATOM 841 C C . GLU A 1 109 ? -19.578 -8.586 -0.073 1 96.75 109 GLU A C 1
ATOM 843 O O . GLU A 1 109 ? -19.703 -7.371 0.09 1 96.75 109 GLU A O 1
ATOM 848 N N . ARG A 1 110 ? -19.062 -9.109 -1.212 1 97.25 110 ARG A N 1
ATOM 849 C CA . ARG A 1 110 ? -18.484 -8.258 -2.242 1 97.25 110 ARG A CA 1
ATOM 850 C C . ARG A 1 110 ? -19.516 -7.301 -2.816 1 97.25 110 ARG A C 1
ATOM 852 O O . ARG A 1 110 ? -19.297 -6.09 -2.855 1 97.25 110 ARG A O 1
ATOM 859 N N . ALA A 1 111 ? -20.656 -7.812 -3.193 1 97.31 111 ALA A N 1
ATOM 860 C CA . ALA A 1 111 ? -21.688 -7 -3.848 1 97.31 111 ALA A CA 1
ATOM 861 C C . ALA A 1 111 ? -22.172 -5.891 -2.924 1 97.31 111 ALA A C 1
ATOM 863 O O . ALA A 1 111 ? -22.297 -4.738 -3.342 1 97.31 111 ALA A O 1
ATOM 864 N N . ALA A 1 112 ? -22.469 -6.238 -1.718 1 97.94 112 ALA A N 1
ATOM 865 C CA . ALA A 1 112 ? -22.938 -5.25 -0.744 1 97.94 112 ALA A CA 1
ATOM 866 C C . ALA A 1 112 ? -21.875 -4.191 -0.488 1 97.94 112 ALA A C 1
ATOM 868 O O . ALA A 1 112 ? -22.188 -3.008 -0.347 1 97.94 112 ALA A O 1
ATOM 869 N N . THR A 1 113 ? -20.641 -4.648 -0.386 1 98.5 113 THR A N 1
ATOM 870 C CA . THR A 1 113 ? -19.531 -3.727 -0.166 1 98.5 113 THR A CA 1
ATOM 871 C C . THR A 1 113 ? -19.375 -2.771 -1.345 1 98.5 113 THR A C 1
ATOM 873 O O . THR A 1 113 ? -19.203 -1.565 -1.155 1 98.5 113 THR A O 1
ATOM 876 N N . VAL A 1 114 ? -19.438 -3.26 -2.561 1 98.62 114 VAL A N 1
ATOM 877 C CA . VAL A 1 114 ? -19.328 -2.445 -3.766 1 98.62 114 VAL A CA 1
ATOM 878 C C . VAL A 1 114 ? -20.406 -1.37 -3.76 1 98.62 114 VAL A C 1
ATOM 880 O O . VAL A 1 114 ? -20.125 -0.193 -3.994 1 98.62 114 VAL A O 1
ATOM 883 N N . THR A 1 115 ? -21.609 -1.778 -3.416 1 98.56 115 THR A N 1
ATOM 884 C CA . THR A 1 115 ? -22.719 -0.84 -3.348 1 98.56 115 THR A CA 1
ATOM 885 C C . THR A 1 115 ? -22.469 0.24 -2.303 1 98.56 115 THR A C 1
ATOM 887 O O . THR A 1 115 ? -22.656 1.428 -2.566 1 98.56 115 THR A O 1
ATOM 890 N N . ARG A 1 116 ? -22.047 -0.188 -1.179 1 98.5 116 ARG A N 1
ATOM 891 C CA . ARG A 1 116 ? -21.734 0.744 -0.104 1 98.5 116 ARG A CA 1
ATOM 892 C C . ARG A 1 116 ? -20.656 1.732 -0.543 1 98.5 116 ARG A C 1
ATOM 894 O O . ARG A 1 116 ? -20.766 2.936 -0.298 1 98.5 116 ARG A O 1
ATOM 901 N N . LEU A 1 117 ? -19.594 1.244 -1.237 1 98.75 117 LEU A N 1
ATOM 902 C CA . LEU A 1 117 ? -18.484 2.092 -1.652 1 98.75 117 LEU A CA 1
ATOM 903 C C . LEU A 1 117 ? -18.922 3.096 -2.709 1 98.75 117 LEU A C 1
ATOM 905 O O . LEU A 1 117 ? -18.422 4.223 -2.75 1 98.75 117 LEU A O 1
ATOM 909 N N . GLU A 1 118 ? -19.844 2.721 -3.518 1 98.69 118 GLU A N 1
ATOM 910 C CA . GLU A 1 118 ? -20.406 3.662 -4.48 1 98.69 118 GLU A CA 1
ATOM 911 C C . GLU A 1 118 ? -21.109 4.812 -3.777 1 98.69 118 GLU A C 1
ATOM 913 O O . GLU A 1 118 ? -21.016 5.969 -4.199 1 98.69 118 GLU A O 1
ATOM 918 N N . THR A 1 119 ? -21.812 4.504 -2.727 1 98.5 119 THR A N 1
ATOM 919 C CA . THR A 1 119 ? -22.516 5.543 -1.986 1 98.5 119 THR A CA 1
ATOM 920 C C . THR A 1 119 ? -21.531 6.492 -1.308 1 98.5 119 THR A C 1
ATOM 922 O O . THR A 1 119 ? -21.875 7.645 -1.027 1 98.5 119 THR A O 1
ATOM 925 N N . LEU A 1 120 ? -20.344 6.059 -1.095 1 98.5 120 LEU A N 1
ATOM 926 C CA . LEU A 1 120 ? -19.328 6.859 -0.428 1 98.5 120 LEU A CA 1
ATOM 927 C C . LEU A 1 120 ? -18.562 7.719 -1.434 1 98.5 120 LEU A C 1
ATOM 929 O O . LEU A 1 120 ? -17.781 8.594 -1.047 1 98.5 120 LEU A O 1
ATOM 933 N N . GLY A 1 121 ? -18.688 7.395 -2.756 1 98.44 121 GLY A N 1
ATOM 934 C CA . GLY A 1 121 ? -18.062 8.242 -3.754 1 98.44 121 GLY A CA 1
ATOM 935 C C . GLY A 1 121 ? -17.188 7.48 -4.719 1 98.44 121 GLY A C 1
ATOM 936 O O . GLY A 1 121 ? -16.609 8.062 -5.641 1 98.44 121 GLY A O 1
ATOM 937 N N . ALA A 1 122 ? -17.078 6.164 -4.547 1 98.75 122 ALA A N 1
ATOM 938 C CA . ALA A 1 122 ? -16.312 5.355 -5.492 1 98.75 122 ALA A CA 1
ATOM 939 C C . ALA A 1 122 ? -17.094 5.156 -6.793 1 98.75 122 ALA A C 1
ATOM 941 O O . ALA A 1 122 ? -18.312 5.324 -6.828 1 98.75 122 ALA A O 1
ATOM 942 N N . THR A 1 123 ? -16.328 4.84 -7.812 1 98.69 123 THR A N 1
ATOM 943 C CA . THR A 1 123 ? -16.922 4.523 -9.109 1 98.69 123 THR A CA 1
ATOM 944 C C . THR A 1 123 ? -16.641 3.074 -9.492 1 98.69 123 THR A C 1
ATOM 946 O O . THR A 1 123 ? -15.484 2.625 -9.438 1 98.69 123 THR A O 1
ATOM 949 N N . LEU A 1 124 ? -17.656 2.318 -9.844 1 98.69 124 LEU A N 1
ATOM 950 C CA . LEU A 1 124 ? -17.5 0.96 -10.352 1 98.69 124 LEU A CA 1
ATOM 951 C C . LEU A 1 124 ? -17.031 0.973 -11.805 1 98.69 124 LEU A C 1
ATOM 953 O O . LEU A 1 124 ? -17.641 1.645 -12.648 1 98.69 124 LEU A O 1
ATOM 957 N N . LEU A 1 125 ? -15.992 0.328 -12.094 1 98.25 125 LEU A N 1
ATOM 958 C CA . LEU A 1 125 ? -15.5 0.263 -13.469 1 98.25 125 LEU A CA 1
ATOM 959 C C . LEU A 1 125 ? -15.961 -1.023 -14.148 1 98.25 125 LEU A C 1
ATOM 961 O O . LEU A 1 125 ? -16.531 -0.985 -15.242 1 98.25 125 LEU A O 1
ATOM 965 N N . ARG A 1 126 ? -15.656 -2.205 -13.484 1 97.88 126 ARG A N 1
ATOM 966 C CA . ARG A 1 126 ? -16.031 -3.477 -14.094 1 97.88 126 ARG A CA 1
ATOM 967 C C . ARG A 1 126 ? -15.953 -4.613 -13.078 1 97.88 126 ARG A C 1
ATOM 969 O O . A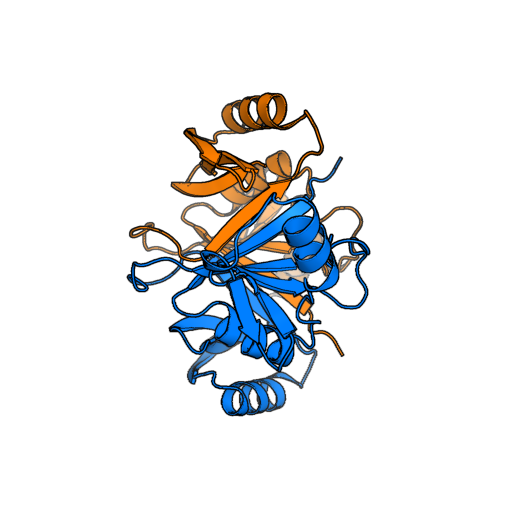RG A 1 126 ? -15.242 -4.508 -12.078 1 97.88 126 ARG A O 1
ATOM 976 N N . HIS A 1 127 ? -16.641 -5.672 -13.391 1 97.38 127 HIS A N 1
ATOM 977 C CA . HIS A 1 127 ? -16.516 -6.953 -12.711 1 97.38 127 HIS A CA 1
ATOM 978 C C . HIS A 1 127 ? -15.617 -7.902 -13.492 1 97.38 127 HIS A C 1
ATOM 980 O O . HIS A 1 127 ? -15.68 -7.961 -14.719 1 97.38 127 HIS A O 1
ATOM 986 N N . VAL A 1 128 ? -14.797 -8.516 -12.727 1 96.94 128 VAL A N 1
ATOM 987 C CA . VAL A 1 128 ? -13.898 -9.492 -13.336 1 96.94 128 VAL A CA 1
ATOM 988 C C . VAL A 1 128 ? -14.195 -10.883 -12.781 1 96.94 128 VAL A C 1
ATOM 990 O O . VAL A 1 128 ? -14.406 -11.047 -11.578 1 96.94 128 VAL A O 1
ATOM 993 N N . GLU A 1 129 ? -14.266 -11.859 -13.594 1 94.12 129 GLU A N 1
ATOM 994 C CA . GLU A 1 129 ? -14.359 -13.273 -13.25 1 94.12 129 GLU A CA 1
ATOM 995 C C . GLU A 1 129 ? -13.336 -14.094 -14.023 1 94.12 129 GLU A C 1
ATOM 997 O O . GLU A 1 129 ? -13.367 -14.141 -15.258 1 94.12 129 GLU A O 1
ATOM 1002 N N . GLU A 1 130 ? -12.438 -14.68 -13.312 1 88.38 130 GLU A N 1
ATOM 1003 C CA . GLU A 1 130 ? -11.391 -15.539 -13.867 1 88.38 130 GLU A CA 1
ATOM 1004 C C . GLU A 1 130 ? -11.227 -16.812 -13.039 1 88.38 130 GLU A C 1
ATOM 1006 O O . GLU A 1 130 ? -11.75 -16.906 -11.93 1 88.38 130 GLU A O 1
ATOM 1011 N N . PRO A 1 131 ? -10.664 -17.859 -13.594 1 81 131 PRO A N 1
ATOM 1012 C CA . PRO A 1 131 ? -10.477 -19.094 -12.836 1 81 131 PRO A CA 1
ATOM 1013 C C . PRO A 1 131 ? -9.844 -18.859 -11.461 1 81 131 PRO A C 1
ATOM 1015 O O . PRO A 1 131 ? -10.125 -19.594 -10.516 1 81 131 PRO A O 1
ATOM 1018 N N . GLY A 1 132 ? -9.117 -17.781 -11.312 1 79.94 132 GLY A N 1
ATOM 1019 C CA . GLY A 1 132 ? -8.445 -17.484 -10.055 1 79.94 132 GLY A CA 1
ATOM 1020 C C . GLY A 1 132 ? -9.305 -16.703 -9.078 1 79.94 132 GLY A C 1
ATOM 1021 O O . GLY A 1 132 ? -8.906 -16.484 -7.938 1 79.94 132 GLY A O 1
ATOM 1022 N N . GLY A 1 133 ? -10.469 -16.391 -9.586 1 88.25 133 GLY A N 1
ATOM 1023 C CA . GLY A 1 133 ? -11.344 -15.672 -8.672 1 88.25 133 GLY A CA 1
ATOM 1024 C C . GLY A 1 133 ? -12.172 -14.609 -9.367 1 88.25 133 GLY A C 1
ATOM 1025 O O . GLY A 1 133 ? -12.242 -14.57 -10.594 1 88.25 133 GLY A O 1
ATOM 1026 N N . ALA A 1 134 ? -12.938 -13.922 -8.539 1 95.56 134 ALA A N 1
ATOM 1027 C CA . ALA A 1 134 ? -13.781 -12.812 -9 1 95.56 134 ALA A CA 1
ATOM 1028 C C . ALA A 1 134 ? -13.586 -11.578 -8.125 1 95.56 134 ALA A C 1
ATOM 1030 O O . ALA A 1 134 ? -13.43 -11.695 -6.906 1 95.56 134 ALA A O 1
ATOM 1031 N N . TRP A 1 135 ? -13.648 -10.438 -8.781 1 97.88 135 TRP A N 1
ATOM 1032 C CA . TRP A 1 135 ? -13.523 -9.18 -8.055 1 97.88 135 TRP A CA 1
ATOM 1033 C C . TRP A 1 135 ? -14.133 -8.031 -8.852 1 97.88 135 TRP A C 1
ATOM 1035 O O . TRP A 1 135 ? -14.531 -8.203 -10 1 97.88 135 TRP A O 1
ATOM 1045 N N . THR A 1 136 ? -14.297 -6.926 -8.203 1 98.69 136 THR A N 1
ATOM 1046 C CA . THR A 1 136 ? -14.797 -5.699 -8.812 1 98.69 136 THR A CA 1
ATOM 1047 C C . THR A 1 136 ? -13.711 -4.621 -8.812 1 98.69 136 THR A C 1
ATOM 1049 O O . THR A 1 136 ? -13.102 -4.352 -7.777 1 98.69 136 THR A O 1
ATOM 1052 N N . VAL A 1 137 ? -13.438 -4.098 -9.969 1 98.5 137 VAL A N 1
ATOM 1053 C CA . VAL A 1 137 ? -12.508 -2.986 -10.094 1 98.5 137 VAL A CA 1
ATOM 1054 C C . VAL A 1 137 ? -13.242 -1.664 -9.891 1 98.5 137 VAL A C 1
ATOM 1056 O O . VAL A 1 137 ? -14.25 -1.4 -10.555 1 98.5 137 VAL A O 1
ATOM 1059 N N . MET A 1 138 ? -12.742 -0.876 -8.977 1 98.75 138 MET A N 1
ATOM 1060 C CA . MET A 1 138 ? -13.352 0.415 -8.672 1 98.75 138 MET A CA 1
ATOM 1061 C C . MET A 1 138 ? -12.305 1.524 -8.672 1 98.75 138 MET A C 1
ATOM 1063 O O . MET A 1 138 ? -11.109 1.252 -8.75 1 98.75 138 MET A O 1
ATOM 1067 N N . GLN A 1 139 ? -12.797 2.73 -8.648 1 98.38 139 GLN A N 1
ATOM 1068 C CA . GLN A 1 139 ? -11.961 3.91 -8.469 1 98.38 139 GLN A CA 1
ATOM 1069 C C . GLN A 1 139 ? -12.391 4.711 -7.242 1 98.38 139 GLN A C 1
ATOM 1071 O O . GLN A 1 139 ? -13.594 4.879 -6.992 1 98.38 139 GLN A O 1
ATOM 1076 N N . ASP A 1 140 ? -11.406 5.148 -6.484 1 98.31 140 ASP A N 1
ATOM 1077 C CA . ASP A 1 140 ? -11.727 6.055 -5.387 1 98.31 140 ASP A CA 1
ATOM 1078 C C . ASP A 1 140 ? -12.109 7.438 -5.91 1 98.31 140 ASP A C 1
ATOM 1080 O O . ASP A 1 140 ? -12.117 7.668 -7.121 1 98.31 140 ASP A O 1
ATOM 1084 N N . PRO A 1 141 ? -12.438 8.477 -5.109 1 97.62 141 PRO A N 1
ATOM 1085 C CA . PRO A 1 141 ? -12.984 9.75 -5.574 1 97.62 141 PRO A CA 1
ATOM 1086 C C . PRO A 1 141 ? -12.016 10.523 -6.469 1 97.62 141 PRO A C 1
ATOM 1088 O O . PRO A 1 141 ? -12.422 11.438 -7.18 1 97.62 141 PRO A O 1
ATOM 1091 N N . GLU A 1 142 ? -10.719 10.156 -6.426 1 97 142 GLU A N 1
ATOM 1092 C CA . GLU A 1 142 ? -9.766 10.875 -7.262 1 97 142 GLU A CA 1
ATOM 1093 C C . GLU A 1 142 ? -9.258 9.992 -8.398 1 97 142 GLU A C 1
ATOM 1095 O O . GLU A 1 142 ? -8.25 10.312 -9.039 1 97 142 GLU A O 1
ATOM 1100 N N . GLY A 1 143 ? -9.781 8.828 -8.516 1 96.19 143 GLY A N 1
ATOM 1101 C CA . GLY A 1 143 ? -9.539 8.055 -9.719 1 96.19 143 GLY A CA 1
ATOM 1102 C C . GLY A 1 143 ? -8.508 6.953 -9.516 1 96.19 143 GLY A C 1
ATOM 1103 O O . GLY A 1 143 ? -8.117 6.281 -10.477 1 96.19 143 GLY A O 1
ATOM 1104 N N . ASN A 1 144 ? -8.016 6.789 -8.336 1 96.88 144 ASN A N 1
ATOM 1105 C CA . ASN A 1 144 ? -7.121 5.664 -8.078 1 96.88 144 ASN A CA 1
ATOM 1106 C C . ASN A 1 144 ? -7.875 4.336 -8.117 1 96.88 144 ASN A C 1
ATOM 1108 O O . ASN A 1 144 ? -8.898 4.176 -7.445 1 96.88 144 ASN A O 1
ATOM 1112 N N . GLU A 1 145 ? -7.34 3.414 -8.836 1 97.31 145 GLU A N 1
ATOM 1113 C CA . GLU A 1 145 ? -7.984 2.107 -8.945 1 97.31 145 GLU A CA 1
ATOM 1114 C C . GLU A 1 145 ? -7.746 1.273 -7.688 1 97.31 145 GLU A C 1
ATOM 1116 O O . GLU A 1 145 ? -6.668 1.331 -7.09 1 97.31 145 GLU A O 1
ATOM 1121 N N . PHE A 1 146 ? -8.758 0.499 -7.32 1 98.56 146 PHE A N 1
ATOM 1122 C CA . PHE A 1 146 ? -8.68 -0.548 -6.309 1 98.56 146 PHE A CA 1
ATOM 1123 C C . PHE A 1 146 ? -9.664 -1.669 -6.605 1 98.56 146 PHE A C 1
ATOM 1125 O O . PHE A 1 146 ? -10.523 -1.527 -7.477 1 98.56 146 PHE A O 1
ATOM 1132 N N . CYS A 1 147 ? -9.492 -2.805 -5.945 1 98.56 147 CYS A N 1
ATOM 1133 C CA . CYS A 1 147 ? -10.352 -3.955 -6.215 1 98.56 147 CYS A CA 1
ATOM 1134 C C . CYS A 1 147 ? -11.047 -4.422 -4.945 1 98.56 147 CYS A C 1
ATOM 1136 O O . CYS A 1 147 ? -10.5 -4.309 -3.85 1 98.56 147 CYS A O 1
ATOM 1138 N N . VAL A 1 148 ? -12.203 -4.922 -5.133 1 98.69 148 VAL A N 1
ATOM 1139 C CA . VAL A 1 148 ? -12.961 -5.551 -4.055 1 98.69 148 VAL A CA 1
ATOM 1140 C C . VAL A 1 148 ? -13.156 -7.035 -4.359 1 98.69 148 VAL A C 1
ATOM 1142 O O . VAL A 1 148 ? -13.695 -7.391 -5.41 1 98.69 148 VAL A O 1
ATOM 1145 N N . HIS A 1 149 ? -12.68 -7.785 -3.436 1 96.31 149 HIS A N 1
ATOM 1146 C CA . HIS A 1 149 ? -12.711 -9.227 -3.648 1 96.31 149 HIS A CA 1
ATOM 1147 C C . HIS A 1 149 ? -13.805 -9.883 -2.812 1 96.31 149 HIS A C 1
ATOM 1149 O O . HIS A 1 149 ? -14.141 -9.398 -1.728 1 96.31 149 HIS A O 1
ATOM 1155 N N . MET B 1 1 ? -17.031 -3.219 10.922 1 91.06 1 MET B N 1
ATOM 1156 C CA . MET B 1 1 ? -15.805 -3.969 11.156 1 91.06 1 MET B CA 1
ATOM 1157 C C . MET B 1 1 ? -14.75 -3.613 10.117 1 91.06 1 MET B C 1
ATOM 1159 O O . MET B 1 1 ? -15.039 -3.568 8.922 1 91.06 1 MET B O 1
ATOM 1163 N N . PRO B 1 2 ? -13.508 -3.357 10.609 1 95.56 2 PRO B N 1
ATOM 1164 C CA . PRO B 1 2 ? -12.508 -2.932 9.633 1 95.56 2 PRO B CA 1
ATOM 1165 C C . PRO B 1 2 ? -12.281 -3.965 8.531 1 95.56 2 PRO B C 1
ATOM 1167 O O . PRO B 1 2 ? -12.312 -5.172 8.789 1 95.56 2 PRO B O 1
ATOM 1170 N N . LEU B 1 3 ? -12.094 -3.477 7.371 1 96.25 3 LEU B N 1
ATOM 1171 C CA . LEU B 1 3 ? -11.859 -4.363 6.23 1 96.25 3 LEU B CA 1
ATOM 1172 C C . LEU B 1 3 ? -10.391 -4.727 6.113 1 96.25 3 LEU B C 1
ATOM 1174 O O . LEU B 1 3 ? -9.516 -3.881 6.332 1 96.25 3 LEU B O 1
ATOM 1178 N N . HIS B 1 4 ? -10.203 -5.934 5.695 1 95.38 4 HIS B N 1
ATOM 1179 C CA . HIS B 1 4 ? -8.867 -6.402 5.348 1 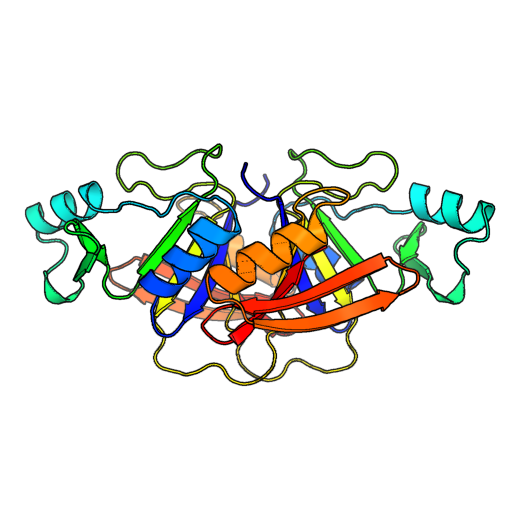95.38 4 HIS B CA 1
ATOM 1180 C C . HIS B 1 4 ? -8.484 -5.965 3.938 1 95.38 4 HIS B C 1
ATOM 1182 O O . HIS B 1 4 ? -9.344 -5.863 3.059 1 95.38 4 HIS B O 1
ATOM 1188 N N . TRP B 1 5 ? -7.184 -5.691 3.775 1 97.94 5 TRP B N 1
ATOM 1189 C CA . TRP B 1 5 ? -6.68 -5.387 2.441 1 97.94 5 TRP B CA 1
ATOM 1190 C C . TRP B 1 5 ? -5.219 -5.809 2.305 1 97.94 5 TRP B C 1
ATOM 1192 O O . TRP B 1 5 ? -4.539 -6.039 3.305 1 97.94 5 TRP B O 1
ATOM 1202 N N . LYS B 1 6 ? -4.797 -6.008 1.093 1 98.25 6 LYS B N 1
ATOM 1203 C CA . LYS B 1 6 ? -3.391 -6.168 0.729 1 98.25 6 LYS B CA 1
ATOM 1204 C C . LYS B 1 6 ? -2.975 -5.141 -0.322 1 98.25 6 LYS B C 1
ATOM 1206 O O . LYS B 1 6 ? -3.822 -4.578 -1.019 1 98.25 6 LYS B O 1
ATOM 1211 N N . LEU B 1 7 ? -1.701 -4.875 -0.33 1 98.75 7 LEU B N 1
ATOM 1212 C CA . LEU B 1 7 ? -1.146 -4.039 -1.391 1 98.75 7 LEU B CA 1
ATOM 1213 C C . LEU B 1 7 ? -0.72 -4.891 -2.584 1 98.75 7 LEU B C 1
ATOM 1215 O O . LEU B 1 7 ? -0.034 -5.902 -2.416 1 98.75 7 LEU B O 1
ATOM 1219 N N . VAL B 1 8 ? -1.173 -4.5 -3.748 1 98.56 8 VAL B N 1
ATOM 1220 C CA . VAL B 1 8 ? -0.788 -5.18 -4.98 1 98.56 8 VAL B CA 1
ATOM 1221 C C . VAL B 1 8 ? 0.181 -4.305 -5.773 1 98.56 8 VAL B C 1
ATOM 1223 O O . VAL B 1 8 ? -0.036 -3.096 -5.914 1 98.56 8 VAL B O 1
ATOM 1226 N N . ILE B 1 9 ? 1.209 -4.891 -6.238 1 98.5 9 ILE B N 1
ATOM 1227 C CA . ILE B 1 9 ? 2.199 -4.184 -7.043 1 98.5 9 ILE B CA 1
ATOM 1228 C C . ILE B 1 9 ? 2.359 -4.883 -8.391 1 98.5 9 ILE B C 1
ATOM 1230 O O . ILE B 1 9 ? 2.822 -6.023 -8.461 1 98.5 9 ILE B O 1
ATOM 1234 N N . ASP B 1 10 ? 1.959 -4.203 -9.453 1 97.88 10 ASP B N 1
ATOM 1235 C CA . ASP B 1 10 ? 2.209 -4.684 -10.805 1 97.88 10 ASP B CA 1
ATOM 1236 C C . ASP B 1 10 ? 3.701 -4.672 -11.125 1 97.88 10 ASP B C 1
ATOM 1238 O O . ASP B 1 10 ? 4.41 -3.723 -10.781 1 97.88 10 ASP B O 1
ATOM 1242 N N . CYS B 1 11 ? 4.109 -5.688 -11.758 1 97.88 11 CYS B N 1
ATOM 1243 C CA . CYS B 1 11 ? 5.539 -5.777 -12.031 1 97.88 11 CYS B CA 1
ATOM 1244 C C . CYS B 1 11 ? 5.812 -6.688 -13.227 1 97.88 11 CYS B C 1
ATOM 1246 O O . CYS B 1 11 ? 4.895 -7.316 -13.758 1 97.88 11 CYS B O 1
ATOM 1248 N N . ALA B 1 12 ? 7.078 -6.641 -13.695 1 97.44 12 ALA B N 1
ATOM 1249 C CA . ALA B 1 12 ? 7.512 -7.543 -14.766 1 97.44 12 ALA B CA 1
ATOM 1250 C C . ALA B 1 12 ? 7.859 -8.922 -14.211 1 97.44 12 ALA B C 1
ATOM 1252 O O . ALA B 1 12 ? 7.477 -9.945 -14.781 1 97.44 12 ALA B O 1
ATOM 1253 N N . ASP B 1 13 ? 8.57 -9 -13.086 1 97.69 13 ASP B N 1
ATOM 1254 C CA . ASP B 1 13 ? 9.039 -10.242 -12.477 1 97.69 13 ASP B CA 1
ATOM 1255 C C . ASP B 1 13 ? 8.602 -10.336 -11.023 1 97.69 13 ASP B C 1
ATOM 1257 O O . ASP B 1 13 ? 9.297 -9.867 -10.125 1 97.69 13 ASP B O 1
ATOM 1261 N N . PRO B 1 14 ? 7.488 -11.031 -10.773 1 98.62 14 PRO B N 1
ATOM 1262 C CA . PRO B 1 14 ? 6.93 -11.094 -9.414 1 98.62 14 PRO B CA 1
ATOM 1263 C C . PRO B 1 14 ? 7.898 -11.711 -8.406 1 98.62 14 PRO B C 1
ATOM 1265 O O . PRO B 1 14 ? 7.977 -11.25 -7.266 1 98.62 14 PRO B O 1
ATOM 1268 N N . HIS B 1 15 ? 8.609 -12.68 -8.812 1 98.62 15 HIS B N 1
ATOM 1269 C CA . HIS B 1 15 ? 9.453 -13.406 -7.867 1 98.62 15 HIS B CA 1
ATOM 1270 C C . HIS B 1 15 ? 10.688 -12.594 -7.488 1 98.62 15 HIS B C 1
ATOM 1272 O O . HIS B 1 15 ? 11.133 -12.633 -6.34 1 98.62 15 HIS B O 1
ATOM 1278 N N . ARG B 1 16 ? 11.234 -11.836 -8.43 1 98.06 16 ARG B N 1
ATOM 1279 C CA . ARG B 1 16 ? 12.336 -10.922 -8.117 1 98.06 16 ARG B CA 1
ATOM 1280 C C . ARG B 1 16 ? 11.875 -9.812 -7.176 1 98.06 16 ARG B C 1
ATOM 1282 O O . ARG B 1 16 ? 12.594 -9.445 -6.242 1 98.06 16 ARG B O 1
ATOM 1289 N N . GLN B 1 17 ? 10.688 -9.266 -7.438 1 98.62 17 GLN B N 1
ATOM 1290 C CA . GLN B 1 17 ? 10.148 -8.227 -6.57 1 98.62 17 GLN B CA 1
ATOM 1291 C C . GLN B 1 17 ? 9.867 -8.773 -5.172 1 98.62 17 GLN B C 1
ATOM 1293 O O . GLN B 1 17 ? 10.133 -8.094 -4.172 1 98.62 17 GLN B O 1
ATOM 1298 N N . ALA B 1 18 ? 9.336 -9.977 -5.094 1 98.81 18 ALA B N 1
ATOM 1299 C CA . ALA B 1 18 ? 9.062 -10.586 -3.793 1 98.81 18 ALA B CA 1
ATOM 1300 C C . ALA B 1 18 ? 10.352 -10.82 -3.016 1 98.81 18 ALA B C 1
ATOM 1302 O O . ALA B 1 18 ? 10.406 -10.594 -1.804 1 98.81 18 ALA B O 1
ATOM 1303 N N . ALA B 1 19 ? 11.383 -11.273 -3.713 1 98.56 19 ALA B N 1
ATOM 1304 C CA . ALA B 1 19 ? 12.68 -11.484 -3.07 1 98.56 19 ALA B CA 1
ATOM 1305 C C . ALA B 1 19 ? 13.227 -10.18 -2.502 1 98.56 19 ALA B C 1
ATOM 1307 O O . ALA B 1 19 ? 13.688 -10.133 -1.36 1 98.56 19 ALA B O 1
ATOM 1308 N N . PHE B 1 20 ? 13.148 -9.117 -3.23 1 98.88 20 PHE B N 1
ATOM 1309 C CA . PHE B 1 20 ? 13.641 -7.816 -2.781 1 98.88 20 PHE B CA 1
ATOM 1310 C C . PHE B 1 20 ? 12.859 -7.332 -1.566 1 98.88 20 PHE B C 1
ATOM 1312 O O . PHE B 1 20 ? 13.445 -7.043 -0.521 1 98.88 20 PHE B O 1
ATOM 1319 N N . TRP B 1 21 ? 11.523 -7.242 -1.669 1 98.94 21 TRP B N 1
ATOM 1320 C CA . TRP B 1 21 ? 10.703 -6.648 -0.619 1 98.94 21 TRP B CA 1
ATOM 1321 C C . TRP B 1 21 ? 10.648 -7.555 0.607 1 98.94 21 TRP B C 1
ATOM 1323 O O . TRP B 1 21 ? 10.516 -7.07 1.735 1 98.94 21 TRP B O 1
ATOM 1333 N N . GLY B 1 22 ? 10.734 -8.906 0.353 1 98.81 22 GLY B N 1
ATOM 1334 C CA . GLY B 1 22 ? 10.906 -9.797 1.492 1 98.81 22 GLY B CA 1
ATOM 1335 C C . GLY B 1 22 ? 12.133 -9.469 2.322 1 98.81 22 GLY B C 1
ATOM 1336 O O . GLY B 1 22 ? 12.047 -9.344 3.545 1 98.81 22 GLY B O 1
ATOM 1337 N N . ALA B 1 23 ? 13.234 -9.305 1.622 1 98.69 23 ALA B N 1
ATOM 1338 C CA . ALA B 1 23 ? 14.484 -8.953 2.295 1 98.69 23 ALA B CA 1
ATOM 1339 C C . ALA B 1 23 ? 14.43 -7.539 2.861 1 98.69 23 ALA B C 1
ATOM 1341 O O . ALA B 1 23 ? 14.875 -7.297 3.984 1 98.69 23 ALA B O 1
ATOM 1342 N N . ALA B 1 24 ? 13.906 -6.574 2.1 1 98.69 24 ALA B N 1
ATOM 1343 C CA . ALA B 1 24 ? 13.852 -5.168 2.49 1 98.69 24 ALA B CA 1
ATOM 1344 C C . ALA B 1 24 ? 13.078 -4.988 3.795 1 98.69 24 ALA B C 1
ATOM 1346 O O . ALA B 1 24 ? 13.531 -4.281 4.699 1 98.69 24 ALA B O 1
ATOM 1347 N N . LEU B 1 25 ? 11.938 -5.676 3.945 1 98.62 25 LEU B N 1
ATOM 1348 C CA . LEU B 1 25 ? 11.031 -5.469 5.066 1 98.62 25 LEU B CA 1
ATOM 1349 C C . LEU B 1 25 ? 11.25 -6.527 6.145 1 98.62 25 LEU B C 1
ATOM 1351 O O . LEU B 1 25 ? 10.617 -6.473 7.207 1 98.62 25 LEU B O 1
ATOM 1355 N N . ASP B 1 26 ? 12.172 -7.469 5.832 1 98.19 26 ASP B N 1
ATOM 1356 C CA . ASP B 1 26 ? 12.312 -8.656 6.668 1 98.19 26 ASP B CA 1
ATOM 1357 C C . ASP B 1 26 ? 10.984 -9.406 6.785 1 98.19 26 ASP B C 1
ATOM 1359 O O . ASP B 1 26 ? 10.555 -9.758 7.887 1 98.19 26 ASP B O 1
ATOM 1363 N N . TYR B 1 27 ? 10.258 -9.523 5.688 1 98.81 27 TYR B N 1
ATOM 1364 C CA . TYR B 1 27 ? 9.008 -10.266 5.547 1 98.81 27 TYR B CA 1
ATOM 1365 C C . TYR B 1 27 ? 9.273 -11.688 5.055 1 98.81 27 TYR B C 1
ATOM 1367 O O . TYR B 1 27 ? 10.359 -11.984 4.551 1 98.81 27 TYR B O 1
ATOM 1375 N N . THR B 1 28 ? 8.312 -12.555 5.242 1 98.5 28 THR B N 1
ATOM 1376 C CA . THR B 1 28 ? 8.375 -13.922 4.734 1 98.5 28 THR B CA 1
ATOM 1377 C C . THR B 1 28 ? 7.836 -13.992 3.307 1 98.5 28 THR B C 1
ATOM 1379 O O . THR B 1 28 ? 6.723 -13.539 3.033 1 98.5 28 THR B O 1
ATOM 1382 N N . VAL B 1 29 ? 8.656 -14.461 2.379 1 98.62 29 VAL B N 1
ATOM 1383 C CA . VAL B 1 29 ? 8.133 -14.773 1.055 1 98.62 29 VAL B CA 1
ATOM 1384 C C . VAL B 1 29 ? 7.176 -15.961 1.146 1 98.62 29 VAL B C 1
ATOM 1386 O O . VAL B 1 29 ? 7.531 -17.016 1.69 1 98.62 29 VAL B O 1
ATOM 1389 N N . GLU B 1 30 ? 5.984 -15.844 0.648 1 98.62 30 GLU B N 1
ATOM 1390 C CA . GLU B 1 30 ? 4.996 -16.922 0.744 1 98.62 30 GLU B CA 1
ATOM 1391 C C . GLU B 1 30 ? 5.445 -18.156 -0.035 1 98.62 30 GLU B C 1
ATOM 1393 O O . GLU B 1 30 ? 6.012 -18.031 -1.123 1 98.62 30 GLU B O 1
ATOM 1398 N N . ASP B 1 31 ? 5.266 -19.281 0.521 1 98.19 31 ASP B N 1
ATOM 1399 C CA . ASP B 1 31 ? 5.492 -20.562 -0.114 1 98.19 31 ASP B CA 1
ATOM 1400 C C . ASP B 1 31 ? 4.168 -21.25 -0.446 1 98.19 31 ASP B C 1
ATOM 1402 O O . ASP B 1 31 ? 3.521 -21.828 0.435 1 98.19 31 ASP B O 1
ATOM 1406 N N . HIS B 1 32 ? 3.828 -21.266 -1.765 1 98 32 HIS B N 1
ATOM 1407 C CA . HIS B 1 32 ? 2.525 -21.781 -2.176 1 98 32 HIS B CA 1
ATOM 1408 C C . HIS B 1 32 ? 2.613 -23.234 -2.602 1 98 32 HIS B C 1
ATOM 1410 O O . HIS B 1 32 ? 1.696 -23.766 -3.24 1 98 32 HIS B O 1
ATOM 1416 N N . SER B 1 33 ? 3.676 -23.938 -2.264 1 97.62 33 SER B N 1
ATOM 1417 C CA . SER B 1 33 ? 3.938 -25.297 -2.727 1 97.62 33 SER B CA 1
ATOM 1418 C C . SER B 1 33 ? 2.801 -26.234 -2.342 1 97.62 33 SER B C 1
ATOM 1420 O O . SER B 1 33 ? 2.34 -27.031 -3.166 1 97.62 33 SER B O 1
ATOM 1422 N N . THR B 1 34 ? 2.393 -26.141 -1.101 1 97.38 34 THR B N 1
ATOM 1423 C CA . THR B 1 34 ? 1.344 -27.031 -0.614 1 97.38 34 THR B CA 1
ATOM 1424 C C . THR B 1 34 ? 0.055 -26.828 -1.406 1 97.38 34 THR B C 1
ATOM 1426 O O . THR B 1 34 ? -0.556 -27.797 -1.864 1 97.38 34 THR B O 1
ATOM 1429 N N . LEU B 1 35 ? -0.321 -25.625 -1.55 1 97.44 35 LEU B N 1
ATOM 1430 C CA . LEU B 1 35 ? -1.525 -25.297 -2.307 1 97.44 35 LEU B CA 1
ATOM 1431 C C . LEU B 1 35 ? -1.396 -25.766 -3.754 1 97.44 35 LEU B C 1
ATOM 1433 O O . LEU B 1 35 ? -2.314 -26.391 -4.297 1 97.44 35 LEU B O 1
ATOM 1437 N N . ILE B 1 36 ? -0.309 -25.453 -4.363 1 97.75 36 ILE B N 1
ATOM 1438 C CA . ILE B 1 36 ? -0.076 -25.781 -5.766 1 97.75 36 ILE B CA 1
ATOM 1439 C C . ILE B 1 36 ? -0.141 -27.297 -5.961 1 97.75 36 ILE B C 1
ATOM 1441 O O . ILE B 1 36 ? -0.779 -27.781 -6.898 1 97.75 36 ILE B O 1
ATOM 1445 N N . THR B 1 37 ? 0.536 -28.031 -5.07 1 96.81 37 THR B N 1
ATOM 1446 C CA . THR B 1 37 ? 0.527 -29.484 -5.148 1 96.81 37 THR B CA 1
ATOM 1447 C C . THR B 1 37 ? -0.9 -30.031 -5.07 1 96.81 37 THR B C 1
ATOM 1449 O O . THR B 1 37 ? -1.285 -30.891 -5.852 1 96.81 37 THR B O 1
ATOM 1452 N N . ARG B 1 38 ? -1.655 -29.5 -4.16 1 97.38 38 ARG B N 1
ATOM 1453 C CA . ARG B 1 38 ? -3.041 -29.922 -3.986 1 97.38 38 ARG B CA 1
ATOM 1454 C C . ARG B 1 38 ? -3.863 -29.625 -5.238 1 97.38 38 ARG B C 1
ATOM 1456 O O . ARG B 1 38 ? -4.645 -30.469 -5.688 1 97.38 38 ARG B O 1
ATOM 1463 N N . LEU B 1 39 ? -3.666 -28.438 -5.805 1 96.75 39 LEU B N 1
ATOM 1464 C CA . LEU B 1 39 ? -4.43 -28.031 -6.977 1 96.75 39 LEU B CA 1
ATOM 1465 C C . LEU B 1 39 ? -4.059 -28.875 -8.195 1 96.75 39 LEU B C 1
ATOM 1467 O O . LEU B 1 39 ? -4.918 -29.203 -9.008 1 96.75 39 LEU B O 1
ATOM 1471 N N . LEU B 1 40 ? -2.811 -29.219 -8.352 1 96.94 40 LEU B N 1
ATOM 1472 C CA . LEU B 1 40 ? -2.361 -30.094 -9.422 1 96.94 40 LEU B CA 1
ATOM 1473 C C . LEU B 1 40 ? -3.008 -31.469 -9.305 1 96.94 40 LEU B C 1
ATOM 1475 O O . LEU B 1 40 ? -3.518 -32 -10.289 1 96.94 40 LEU B O 1
ATOM 1479 N N . ALA B 1 41 ? -2.975 -32 -8.102 1 97.44 41 ALA B N 1
ATOM 1480 C CA . ALA B 1 41 ? -3.545 -33.344 -7.848 1 97.44 41 ALA B CA 1
ATOM 1481 C C . ALA B 1 41 ? -5.035 -33.375 -8.18 1 97.44 41 ALA B C 1
ATOM 1483 O O . ALA B 1 41 ? -5.551 -34.375 -8.664 1 97.44 41 ALA B O 1
ATOM 1484 N N . ALA B 1 42 ? -5.68 -32.25 -7.949 1 96.81 42 ALA B N 1
ATOM 1485 C CA . ALA B 1 42 ? -7.117 -32.156 -8.18 1 96.81 42 ALA B CA 1
ATOM 1486 C C . ALA B 1 42 ? -7.418 -31.812 -9.633 1 96.81 42 ALA B C 1
ATOM 1488 O O . ALA B 1 42 ? -8.586 -31.797 -10.047 1 96.81 42 ALA B O 1
ATOM 1489 N N . GLY B 1 43 ? -6.426 -31.5 -10.398 1 95.69 43 GLY B N 1
ATOM 1490 C CA . GLY B 1 43 ? -6.613 -31.125 -11.789 1 95.69 43 GLY B CA 1
ATOM 1491 C C . GLY B 1 43 ? -7.18 -29.734 -11.961 1 95.69 43 GLY B C 1
ATOM 1492 O O . GLY B 1 43 ? -7.727 -29.391 -13.016 1 95.69 43 GLY B O 1
ATOM 1493 N N . ALA B 1 44 ? -7.039 -28.953 -10.914 1 94.94 44 ALA B N 1
ATOM 1494 C CA . ALA B 1 44 ? -7.625 -27.609 -10.93 1 94.94 44 ALA B CA 1
ATOM 1495 C C . ALA B 1 44 ? -6.699 -26.625 -11.625 1 94.94 44 ALA B C 1
ATOM 1497 O O . ALA B 1 44 ? -7.133 -25.531 -12.023 1 94.94 44 ALA B O 1
ATOM 1498 N N . VAL B 1 45 ? -5.395 -26.938 -11.641 1 95.56 45 VAL B N 1
ATOM 1499 C CA . VAL B 1 45 ? -4.43 -26.125 -12.375 1 95.56 45 VAL B CA 1
ATOM 1500 C C . VAL B 1 45 ? -3.52 -27.031 -13.203 1 95.56 45 VAL B C 1
ATOM 1502 O O . VAL B 1 45 ? -3.445 -28.25 -12.953 1 95.56 45 VAL B O 1
ATOM 1505 N N . THR B 1 46 ? -2.951 -26.406 -14.195 1 95.25 46 THR B N 1
ATOM 1506 C CA . THR B 1 46 ? -1.992 -27.109 -15.039 1 95.25 46 THR B CA 1
ATOM 1507 C C . THR B 1 46 ? -0.603 -26.5 -14.906 1 95.25 46 THR B C 1
ATOM 1509 O O . THR B 1 46 ? -0.448 -25.406 -14.344 1 95.25 46 THR B O 1
ATOM 1512 N N . GLU B 1 47 ? 0.384 -27.188 -15.367 1 96.06 47 GLU B N 1
ATOM 1513 C CA . GLU B 1 47 ? 1.784 -26.812 -15.188 1 96.06 47 GLU B CA 1
ATOM 1514 C C . GLU B 1 47 ? 2.1 -25.5 -15.891 1 96.06 47 GLU B C 1
ATOM 1516 O O . GLU B 1 47 ? 3.076 -24.828 -15.555 1 96.06 47 GLU B O 1
ATOM 1521 N N . ASP B 1 48 ? 1.326 -25.109 -16.875 1 95.88 48 ASP B N 1
ATOM 1522 C CA . ASP B 1 48 ? 1.609 -23.938 -17.688 1 95.88 48 ASP B CA 1
ATOM 1523 C C . ASP B 1 48 ? 1.483 -22.656 -16.875 1 95.88 48 ASP B C 1
ATOM 1525 O O . ASP B 1 48 ? 2.039 -21.625 -17.234 1 95.88 48 ASP B O 1
ATOM 1529 N N . VAL B 1 49 ? 0.773 -22.672 -15.766 1 96.62 49 VAL B N 1
ATOM 1530 C CA . VAL B 1 49 ? 0.588 -21.484 -14.945 1 96.62 49 VAL B CA 1
ATOM 1531 C C . VAL B 1 49 ? 1.632 -21.453 -13.828 1 96.62 49 VAL B C 1
ATOM 1533 O O . VAL B 1 49 ? 1.595 -20.578 -12.953 1 96.62 49 VAL B O 1
ATOM 1536 N N . LEU B 1 50 ? 2.562 -22.422 -13.844 1 98.06 50 LEU B N 1
ATOM 1537 C CA . LEU B 1 50 ? 3.529 -22.578 -12.766 1 98.06 50 LEU B CA 1
ATOM 1538 C C . LEU B 1 50 ? 4.949 -22.312 -13.266 1 98.06 50 LEU B C 1
ATOM 1540 O O . LEU B 1 50 ? 5.191 -22.297 -14.477 1 98.06 50 LEU B O 1
ATOM 1544 N N . THR B 1 51 ? 5.781 -22.031 -12.398 1 98.19 51 THR B N 1
ATOM 1545 C CA . THR B 1 51 ? 7.23 -21.984 -12.562 1 98.19 51 THR B CA 1
ATOM 1546 C C . THR B 1 51 ? 7.93 -22.625 -11.367 1 98.19 51 THR B C 1
ATOM 1548 O O . THR B 1 51 ? 7.281 -23.219 -10.508 1 98.19 51 THR B O 1
ATOM 1551 N N . GLU B 1 52 ? 9.227 -22.625 -11.391 1 97.31 52 GLU B N 1
ATOM 1552 C CA . GLU B 1 52 ? 10.016 -23.141 -10.273 1 97.31 52 GLU B CA 1
ATOM 1553 C C . GLU B 1 52 ? 10.883 -22.047 -9.656 1 97.31 52 GLU B C 1
ATOM 1555 O O . GLU B 1 52 ? 11.555 -21.297 -10.375 1 97.31 52 GLU B O 1
ATOM 1560 N N . VAL B 1 53 ? 10.781 -21.906 -8.414 1 96.56 53 VAL B N 1
ATOM 1561 C CA . VAL B 1 53 ? 11.602 -20.953 -7.676 1 96.56 53 VAL B CA 1
ATOM 1562 C C . VAL B 1 53 ? 12.312 -21.672 -6.527 1 96.56 53 VAL B C 1
ATOM 1564 O O . VAL B 1 53 ? 11.664 -22.25 -5.648 1 96.56 53 VAL B O 1
ATOM 1567 N N . ASN B 1 54 ? 13.672 -21.609 -6.527 1 94.25 54 ASN B N 1
ATOM 1568 C CA . ASN B 1 54 ? 14.484 -22.234 -5.492 1 94.25 54 ASN B CA 1
ATOM 1569 C C . ASN B 1 54 ? 14.109 -23.703 -5.281 1 94.25 54 ASN B C 1
ATOM 1571 O O . ASN B 1 54 ? 13.992 -24.156 -4.145 1 94.25 54 ASN B O 1
ATOM 1575 N N . GLY B 1 55 ? 13.711 -24.344 -6.312 1 94.06 55 GLY B N 1
ATOM 1576 C CA . GLY B 1 55 ? 13.469 -25.781 -6.277 1 94.06 55 GLY B CA 1
ATOM 1577 C C . GLY B 1 55 ? 12.039 -26.141 -5.898 1 94.06 55 GLY B C 1
ATOM 1578 O O . GLY B 1 55 ? 11.719 -27.312 -5.695 1 94.06 55 GLY B O 1
ATOM 1579 N N . HIS B 1 56 ? 11.211 -25.172 -5.758 1 95.44 56 HIS B N 1
ATOM 1580 C CA . HIS B 1 56 ? 9.82 -25.391 -5.387 1 95.44 56 HIS B CA 1
ATOM 1581 C C . HIS B 1 56 ? 8.867 -24.828 -6.441 1 95.44 56 HIS B C 1
ATOM 1583 O O . HIS B 1 56 ? 9.203 -23.859 -7.133 1 95.44 56 HIS B O 1
ATOM 1589 N N . PRO B 1 57 ? 7.688 -25.5 -6.59 1 97.75 57 PRO B N 1
ATOM 1590 C CA . PRO B 1 57 ? 6.707 -24.922 -7.516 1 97.75 57 PRO B CA 1
ATOM 1591 C C . PRO B 1 57 ? 6.18 -23.562 -7.051 1 97.75 57 PRO B C 1
ATOM 1593 O O . PRO B 1 57 ? 5.98 -23.359 -5.852 1 97.75 57 PRO B O 1
ATOM 1596 N N . ALA B 1 58 ? 6.004 -22.734 -8.008 1 98.62 58 ALA B N 1
ATOM 1597 C CA . ALA B 1 58 ? 5.484 -21.391 -7.746 1 98.62 58 ALA B CA 1
ATOM 1598 C C . ALA B 1 58 ? 4.582 -20.922 -8.883 1 98.62 58 ALA B C 1
ATOM 1600 O O . ALA B 1 58 ? 4.656 -21.438 -10 1 98.62 58 ALA B O 1
ATOM 1601 N N . TRP B 1 59 ? 3.652 -20.062 -8.555 1 98.12 59 TRP B N 1
ATOM 1602 C CA . TRP B 1 59 ? 2.871 -19.438 -9.609 1 98.12 59 TRP B CA 1
ATOM 1603 C C . TRP B 1 59 ? 3.771 -18.641 -10.547 1 98.12 59 TRP B C 1
ATOM 1605 O O . TRP B 1 59 ? 4.668 -17.922 -10.102 1 98.12 59 TRP B O 1
ATOM 1615 N N . ARG B 1 60 ? 3.535 -18.703 -11.773 1 97.94 60 ARG B N 1
ATOM 1616 C CA . ARG B 1 60 ? 4.383 -18.047 -12.766 1 97.94 60 ARG B CA 1
ATOM 1617 C C . ARG B 1 60 ? 4.223 -16.531 -12.703 1 97.94 60 ARG B C 1
ATOM 1619 O O . ARG B 1 60 ? 5.199 -15.797 -12.844 1 97.94 60 ARG B O 1
ATOM 1626 N N . THR B 1 61 ? 2.98 -16.094 -12.43 1 97.75 61 THR B N 1
ATOM 1627 C CA . THR B 1 61 ? 2.689 -14.68 -12.664 1 97.75 61 THR B CA 1
ATOM 1628 C C . THR B 1 61 ? 2.33 -13.977 -11.359 1 97.75 61 THR B C 1
ATOM 1630 O O . THR B 1 61 ? 1.825 -12.852 -11.375 1 97.75 61 THR B O 1
ATOM 1633 N N . LEU B 1 62 ? 2.525 -14.641 -10.156 1 98.06 62 LEU B N 1
ATOM 1634 C CA . LEU B 1 62 ? 2.193 -14.078 -8.852 1 98.06 62 LEU B CA 1
ATOM 1635 C C . LEU B 1 62 ? 3.23 -14.477 -7.809 1 98.06 62 LEU B C 1
ATOM 1637 O O . LEU B 1 62 ? 3.705 -15.609 -7.805 1 98.06 62 LEU B O 1
ATOM 1641 N N . ALA B 1 63 ? 3.561 -13.641 -6.938 1 98.75 63 ALA B N 1
ATOM 1642 C CA . ALA B 1 63 ? 4.34 -13.875 -5.727 1 98.75 63 ALA B CA 1
ATOM 1643 C C . ALA B 1 63 ? 3.939 -12.906 -4.617 1 98.75 63 ALA B C 1
ATOM 1645 O O . ALA B 1 63 ? 3.365 -11.844 -4.883 1 98.75 63 ALA B O 1
ATOM 1646 N N . ALA B 1 64 ? 4.215 -13.258 -3.402 1 98.88 64 ALA B N 1
ATOM 1647 C CA . ALA B 1 64 ? 3.783 -12.391 -2.311 1 98.88 64 ALA B CA 1
ATOM 1648 C C . ALA B 1 64 ? 4.73 -12.492 -1.119 1 98.88 64 ALA B C 1
ATOM 1650 O O . ALA B 1 64 ? 5.469 -13.469 -0.991 1 98.88 64 ALA B O 1
ATOM 1651 N N . VAL B 1 65 ? 4.695 -11.43 -0.32 1 98.88 65 VAL B N 1
ATOM 1652 C CA . VAL B 1 65 ? 5.375 -11.438 0.972 1 98.88 65 VAL B CA 1
ATOM 1653 C C . VAL B 1 65 ? 4.391 -11.062 2.076 1 98.88 65 VAL B C 1
ATOM 1655 O O . VAL B 1 65 ? 3.432 -10.328 1.84 1 98.88 65 VAL B O 1
ATOM 1658 N N . ARG B 1 66 ? 4.645 -11.594 3.234 1 98.56 66 ARG B N 1
ATOM 1659 C CA . ARG B 1 66 ? 3.732 -11.398 4.359 1 98.56 66 ARG B CA 1
ATOM 1660 C C . ARG B 1 66 ? 4.5 -11.078 5.637 1 98.56 66 ARG B C 1
ATOM 1662 O O . ARG B 1 66 ? 5.641 -11.523 5.809 1 98.56 66 ARG B O 1
ATOM 1669 N N . HIS B 1 67 ? 3.9 -10.25 6.477 1 97.75 67 HIS B N 1
ATOM 1670 C CA . HIS B 1 67 ? 4.496 -10.008 7.789 1 97.75 67 HIS B CA 1
ATOM 1671 C C . HIS B 1 67 ? 4.617 -11.305 8.578 1 97.75 67 HIS B C 1
ATOM 1673 O O . HIS B 1 67 ? 3.633 -12.023 8.758 1 97.75 67 HIS B O 1
ATOM 1679 N N . PRO B 1 68 ? 5.773 -11.609 9.109 1 97.31 68 PRO B N 1
ATOM 1680 C CA . PRO B 1 68 ? 6.008 -12.914 9.727 1 97.31 68 PRO B CA 1
ATOM 1681 C C . PRO B 1 68 ? 5.203 -13.117 11.008 1 97.31 68 PRO B C 1
ATOM 1683 O O . PRO B 1 68 ? 4.957 -14.25 11.414 1 97.31 68 PRO B O 1
ATOM 1686 N N . GLU B 1 69 ? 4.766 -12.055 11.625 1 95.31 69 GLU B N 1
ATOM 1687 C CA . GLU B 1 69 ? 4.082 -12.164 12.914 1 95.31 69 GLU B CA 1
ATOM 1688 C C . GLU B 1 69 ? 2.566 -12.078 12.742 1 95.31 69 GLU B C 1
ATOM 1690 O O . GLU B 1 69 ? 1.818 -12.211 13.711 1 95.31 69 GLU B O 1
ATOM 1695 N N . ASP B 1 70 ? 2.074 -11.805 11.531 1 95.12 70 ASP B N 1
ATOM 1696 C CA . ASP B 1 70 ? 0.639 -11.75 11.273 1 95.12 70 ASP B CA 1
ATOM 1697 C C . ASP B 1 70 ? 0.096 -13.133 10.906 1 95.12 70 ASP B C 1
ATOM 1699 O O . ASP B 1 70 ? 0.849 -14.008 10.469 1 95.12 70 ASP B O 1
ATOM 1703 N N . PRO B 1 71 ? -1.199 -13.352 11.109 1 95.69 71 PRO B N 1
ATOM 1704 C CA . PRO B 1 71 ? -1.774 -14.641 10.734 1 95.69 71 PRO B CA 1
ATOM 1705 C C . PRO B 1 71 ? -1.66 -14.922 9.234 1 95.69 71 PRO B C 1
ATOM 1707 O O . PRO B 1 71 ? -1.571 -13.992 8.43 1 95.69 71 PRO B O 1
ATOM 1710 N N . HIS B 1 72 ? -1.6 -16.219 8.883 1 97.19 72 HIS B N 1
ATOM 1711 C CA . HIS B 1 72 ? -1.63 -16.656 7.492 1 97.19 72 HIS B CA 1
ATOM 1712 C C . HIS B 1 72 ? -2.453 -17.938 7.34 1 97.19 72 HIS B C 1
ATOM 1714 O O . HIS B 1 72 ? -2.76 -18.594 8.328 1 97.19 72 HIS B O 1
ATOM 1720 N N . ASP B 1 73 ? -2.877 -18.203 6.141 1 96.94 73 ASP B N 1
ATOM 1721 C CA . ASP B 1 73 ? -3.576 -19.453 5.82 1 96.94 73 ASP B CA 1
ATOM 1722 C C . ASP B 1 73 ? -2.598 -20.609 5.703 1 96.94 73 ASP B C 1
ATOM 1724 O O . ASP B 1 73 ? -1.795 -20.672 4.77 1 96.94 73 ASP B O 1
ATOM 1728 N N . PRO B 1 74 ? -2.682 -21.562 6.562 1 95.38 74 PRO B N 1
ATOM 1729 C CA . PRO B 1 74 ? -1.698 -22.641 6.543 1 95.38 74 PRO B CA 1
ATOM 1730 C C . PRO B 1 74 ? -1.784 -23.5 5.281 1 95.38 74 PRO B C 1
ATOM 1732 O O . PRO B 1 74 ? -0.796 -24.109 4.883 1 95.38 74 PRO B O 1
ATOM 1735 N N . ALA B 1 75 ? -2.924 -23.516 4.629 1 95.44 75 ALA B N 1
ATOM 1736 C CA . ALA B 1 75 ? -3.115 -24.344 3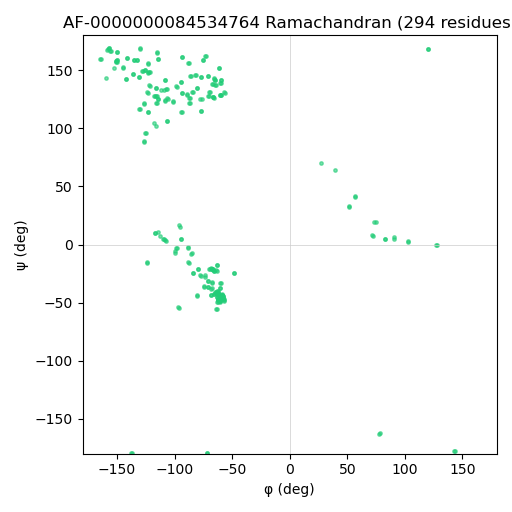.445 1 95.44 75 ALA B CA 1
ATOM 1737 C C . ALA B 1 75 ? -2.445 -23.719 2.225 1 95.44 75 ALA B C 1
ATOM 1739 O O . ALA B 1 75 ? -2.021 -24.438 1.31 1 95.44 75 ALA B O 1
ATOM 1740 N N . SER B 1 76 ? -2.293 -22.422 2.203 1 96.5 76 SER B N 1
ATOM 1741 C CA . SER B 1 76 ? -1.783 -21.734 1.021 1 96.5 76 SER B CA 1
ATOM 1742 C C . SER B 1 76 ? -0.551 -20.906 1.355 1 96.5 76 SER B C 1
ATOM 1744 O O . SER B 1 76 ? 0.154 -20.438 0.457 1 96.5 76 SER B O 1
ATOM 1746 N N . ASP B 1 77 ? -0.329 -20.656 2.672 1 97.44 77 ASP B N 1
ATOM 1747 C CA . ASP B 1 77 ? 0.706 -19.781 3.205 1 97.44 77 ASP B CA 1
ATOM 1748 C C . ASP B 1 77 ? 0.368 -18.312 2.941 1 97.44 77 ASP B C 1
ATOM 1750 O O . ASP B 1 77 ? 1.211 -17.438 3.127 1 97.44 77 ASP B O 1
ATOM 1754 N N . THR B 1 78 ? -0.81 -17.984 2.441 1 97.31 78 THR B N 1
ATOM 1755 C CA . THR B 1 78 ? -1.235 -16.625 2.125 1 97.31 78 THR B CA 1
ATOM 1756 C C . THR B 1 78 ? -1.358 -15.781 3.395 1 97.31 78 THR B C 1
ATOM 1758 O O . THR B 1 78 ? -2.014 -16.188 4.355 1 97.31 78 THR B O 1
ATOM 1761 N N . GLY B 1 79 ? -0.683 -14.648 3.387 1 97 79 GLY B N 1
ATOM 1762 C CA . GLY B 1 79 ? -0.776 -13.742 4.52 1 97 79 GLY B CA 1
ATOM 1763 C C . GLY B 1 79 ? -2.164 -13.148 4.699 1 97 79 GLY B C 1
ATOM 1764 O O . GLY B 1 79 ? -2.84 -12.828 3.719 1 97 79 GLY B O 1
ATOM 1765 N N . LEU B 1 80 ? -2.545 -13 5.914 1 93.44 80 LEU B N 1
ATOM 1766 C CA . LEU B 1 80 ? -3.869 -12.469 6.219 1 93.44 80 LEU B CA 1
ATOM 1767 C C . LEU B 1 80 ? -3.77 -11.102 6.883 1 93.44 80 LEU B C 1
ATOM 1769 O O . LEU B 1 80 ? -4.758 -10.594 7.422 1 93.44 80 LEU B O 1
ATOM 1773 N N . GLY B 1 81 ? -2.588 -10.57 6.934 1 90.56 81 GLY B N 1
ATOM 1774 C CA . GLY B 1 81 ? -2.291 -9.234 7.422 1 90.56 81 GLY B CA 1
ATOM 1775 C C . GLY B 1 81 ? -1.049 -8.633 6.789 1 90.56 81 GLY B C 1
ATOM 1776 O O . GLY B 1 81 ? -0.037 -9.312 6.625 1 90.56 81 GLY B O 1
ATOM 1777 N N . ARG B 1 82 ? -0.878 -7.363 6.637 1 94.94 82 ARG B N 1
ATOM 1778 C CA . ARG B 1 82 ? 0.212 -6.609 6.023 1 94.94 82 ARG B CA 1
ATOM 1779 C C . ARG B 1 82 ? 0.917 -7.445 4.957 1 94.94 82 ARG B C 1
ATOM 1781 O O . ARG B 1 82 ? 2.051 -7.887 5.156 1 94.94 82 ARG B O 1
ATOM 1788 N N . ARG B 1 83 ? 0.196 -7.668 3.844 1 98.5 83 ARG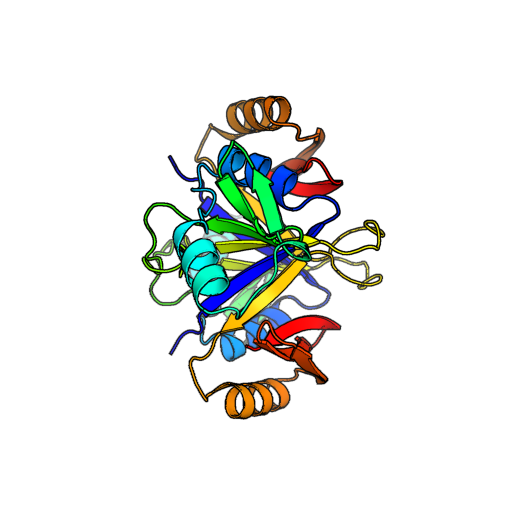 B N 1
ATOM 1789 C CA . ARG B 1 83 ? 0.593 -8.492 2.707 1 98.5 83 ARG B CA 1
ATOM 1790 C C . ARG B 1 83 ? 0.84 -7.637 1.469 1 98.5 83 ARG B C 1
ATOM 1792 O O . ARG B 1 83 ? 0.081 -6.707 1.188 1 98.5 83 ARG B O 1
ATOM 1799 N N . LEU B 1 84 ? 1.964 -7.898 0.792 1 98.88 84 LEU B N 1
ATOM 1800 C CA . LEU B 1 84 ? 2.227 -7.359 -0.537 1 98.88 84 LEU B CA 1
ATOM 1801 C C . LEU B 1 84 ? 2.141 -8.453 -1.595 1 98.88 84 LEU B C 1
ATOM 1803 O O . LEU B 1 84 ? 2.807 -9.484 -1.482 1 98.88 84 LEU B O 1
ATOM 1807 N N . LEU B 1 85 ? 1.32 -8.281 -2.584 1 98.88 85 LEU B N 1
ATOM 1808 C CA . LEU B 1 85 ? 1.195 -9.188 -3.725 1 98.88 85 LEU B CA 1
ATOM 1809 C C . LEU B 1 85 ? 1.818 -8.57 -4.973 1 98.88 85 LEU B C 1
ATOM 1811 O O . LEU B 1 85 ? 1.537 -7.422 -5.312 1 98.88 85 LEU B O 1
ATOM 1815 N N . PHE B 1 86 ? 2.693 -9.312 -5.535 1 98.81 86 PHE B N 1
ATOM 1816 C CA . PHE B 1 86 ? 3.312 -8.906 -6.793 1 98.81 86 PHE B CA 1
ATOM 1817 C C . PHE B 1 86 ? 2.689 -9.656 -7.965 1 98.81 86 PHE B C 1
ATOM 1819 O O . PHE B 1 86 ? 2.684 -10.891 -7.988 1 98.81 86 PHE B O 1
ATOM 1826 N N . GLN B 1 87 ? 2.189 -8.969 -8.891 1 98.06 87 GLN B N 1
ATOM 1827 C CA . GLN B 1 87 ? 1.464 -9.547 -10.016 1 98.06 87 GLN B CA 1
ATOM 1828 C C . GLN B 1 87 ? 2.086 -9.125 -11.344 1 98.06 87 GLN B C 1
ATOM 1830 O O . GLN B 1 87 ? 2.309 -7.938 -11.586 1 98.06 87 GLN B O 1
ATOM 1835 N N . ALA B 1 88 ? 2.318 -10.086 -12.195 1 98 88 ALA B N 1
ATOM 1836 C CA . ALA B 1 88 ? 2.904 -9.812 -13.508 1 98 88 ALA B CA 1
ATOM 1837 C C . ALA B 1 88 ? 1.911 -9.094 -14.414 1 98 88 ALA B C 1
ATOM 1839 O O . ALA B 1 88 ? 0.761 -9.516 -14.547 1 98 88 ALA B O 1
ATOM 1840 N N . VAL B 1 89 ? 2.369 -8.023 -14.93 1 95.69 89 VAL B N 1
ATOM 1841 C CA . VAL B 1 89 ? 1.636 -7.352 -15.992 1 95.69 89 VAL B CA 1
ATOM 1842 C C . VAL B 1 89 ? 2.561 -7.113 -17.188 1 95.69 89 VAL B C 1
ATOM 1844 O O . VAL B 1 89 ? 3.768 -6.922 -17.016 1 95.69 89 VAL B O 1
ATOM 1847 N N . PRO B 1 90 ? 1.997 -7.117 -18.344 1 91.31 90 PRO B N 1
ATOM 1848 C CA . PRO B 1 90 ? 2.84 -6.961 -19.531 1 91.31 90 PRO B CA 1
ATOM 1849 C C . PRO B 1 90 ? 3.348 -5.535 -19.719 1 91.31 90 PRO B C 1
ATOM 1851 O O . PRO B 1 90 ? 4.402 -5.324 -20.328 1 91.31 90 PRO B O 1
ATOM 1854 N N . GLU B 1 91 ? 2.707 -4.59 -19.266 1 90.19 91 GLU B N 1
ATOM 1855 C CA . GLU B 1 91 ? 3.039 -3.186 -19.484 1 90.19 91 GLU B CA 1
ATOM 1856 C C . GLU B 1 91 ? 4.148 -2.729 -18.547 1 90.19 91 GLU B C 1
ATOM 1858 O O . GLU B 1 91 ? 4.102 -3 -17.344 1 90.19 91 GLU B O 1
ATOM 1863 N N . PRO B 1 92 ? 5.098 -2.039 -19.062 1 88.62 92 PRO B N 1
ATOM 1864 C CA . PRO B 1 92 ? 6.125 -1.471 -18.188 1 88.62 92 PRO B CA 1
ATOM 1865 C C . PRO B 1 92 ? 5.613 -0.283 -17.375 1 88.62 92 PRO B C 1
ATOM 1867 O O . PRO B 1 92 ? 4.535 0.243 -17.641 1 88.62 92 PRO B O 1
ATOM 1870 N N . LYS B 1 93 ? 6.328 0.044 -16.344 1 86.75 93 LYS B N 1
ATOM 1871 C CA . LYS B 1 93 ? 5.988 1.234 -15.562 1 86.75 93 LYS B CA 1
ATOM 1872 C C . LYS B 1 93 ? 5.965 2.477 -16.453 1 86.75 93 LYS B C 1
ATOM 1874 O O . LYS B 1 93 ? 6.863 2.68 -17.266 1 86.75 93 LYS B O 1
ATOM 1879 N N . GLN B 1 94 ? 4.832 3.154 -16.234 1 85.62 94 GLN B N 1
ATOM 1880 C CA . GLN B 1 94 ? 4.699 4.414 -16.953 1 85.62 94 GLN B CA 1
ATOM 1881 C C . GLN B 1 94 ? 4.59 5.59 -15.984 1 85.62 94 GLN B C 1
ATOM 1883 O O . GLN B 1 94 ? 3.627 5.691 -15.227 1 85.62 94 GLN B O 1
ATOM 1888 N N . GLY B 1 95 ? 5.633 6.48 -15.742 1 86.31 95 GLY B N 1
ATOM 1889 C CA . GLY B 1 95 ? 5.555 7.691 -14.938 1 86.31 95 GLY B CA 1
ATOM 1890 C C . GLY B 1 95 ? 5.578 7.422 -13.445 1 86.31 95 GLY B C 1
ATOM 1891 O O . GLY B 1 95 ? 5.844 6.297 -13.016 1 86.31 95 GLY B O 1
ATOM 1892 N N . LYS B 1 96 ? 5.168 8.422 -12.641 1 88.75 96 LYS B N 1
ATOM 1893 C CA . LYS B 1 96 ? 5.188 8.359 -11.18 1 88.75 96 LYS B CA 1
ATOM 1894 C C . LYS B 1 96 ? 3.93 7.684 -10.641 1 88.75 96 LYS B C 1
ATOM 1896 O O . LYS B 1 96 ? 2.82 7.98 -11.086 1 88.75 96 LYS B O 1
ATOM 1901 N N . ASN B 1 97 ? 4.156 6.758 -9.758 1 93.31 97 ASN B N 1
ATOM 1902 C CA . ASN B 1 97 ? 3.014 6.199 -9.039 1 93.31 97 ASN B CA 1
ATOM 1903 C C . ASN B 1 97 ? 2.432 7.203 -8.047 1 93.31 97 ASN B C 1
ATOM 1905 O O . ASN B 1 97 ? 3.174 7.93 -7.383 1 93.31 97 ASN B O 1
ATOM 1909 N N . ARG B 1 98 ? 1.146 7.195 -7.867 1 96.19 98 ARG B N 1
ATOM 1910 C CA . ARG B 1 98 ? 0.535 8.016 -6.828 1 96.19 98 ARG B CA 1
ATOM 1911 C C . ARG B 1 98 ? 0.666 7.355 -5.457 1 96.19 98 ARG B C 1
ATOM 1913 O O . ARG B 1 98 ? 0.456 8 -4.43 1 96.19 98 ARG B O 1
ATOM 1920 N N . LEU B 1 99 ? 0.871 6.062 -5.5 1 97.81 99 LEU B N 1
ATOM 1921 C CA . LEU B 1 99 ? 1.024 5.336 -4.246 1 97.81 99 LEU B CA 1
ATOM 1922 C C . LEU B 1 99 ? 2.469 4.891 -4.047 1 97.81 99 LEU B C 1
ATOM 1924 O O . LEU B 1 99 ? 3.129 4.469 -5 1 97.81 99 LEU B O 1
ATOM 1928 N N . HIS B 1 100 ? 2.951 4.957 -2.793 1 98.12 100 HIS B N 1
ATOM 1929 C CA . HIS B 1 100 ? 4.258 4.398 -2.469 1 98.12 100 HIS B CA 1
ATOM 1930 C C . HIS B 1 100 ? 4.355 4.043 -0.989 1 98.12 100 HIS B C 1
ATOM 1932 O O . HIS B 1 100 ? 3.5 4.441 -0.194 1 98.12 100 HIS B O 1
ATOM 1938 N N . LEU B 1 101 ? 5.391 3.285 -0.665 1 98.75 101 LEU B N 1
ATOM 1939 C CA . LEU B 1 101 ? 5.625 2.883 0.718 1 98.75 101 LEU B CA 1
ATOM 1940 C C . LEU B 1 101 ? 6.578 3.852 1.411 1 98.75 101 LEU B C 1
ATOM 1942 O O . LEU B 1 101 ? 7.605 4.227 0.846 1 98.75 101 LEU B O 1
ATOM 1946 N N . ASP B 1 102 ? 6.219 4.324 2.59 1 98.44 102 ASP B N 1
ATOM 1947 C CA . ASP B 1 102 ? 7.168 4.895 3.541 1 98.44 102 ASP B CA 1
ATOM 1948 C C . ASP B 1 102 ? 7.641 3.84 4.543 1 98.44 102 ASP B C 1
ATOM 1950 O O . ASP B 1 102 ? 6.859 3.369 5.371 1 98.44 102 ASP B O 1
ATOM 1954 N N . VAL B 1 103 ? 8.859 3.518 4.48 1 98.5 103 VAL B N 1
ATOM 1955 C CA . VAL B 1 103 ? 9.453 2.514 5.355 1 98.5 103 VAL B CA 1
ATOM 1956 C C . VAL B 1 103 ? 10.078 3.191 6.57 1 98.5 103 VAL B C 1
ATOM 1958 O O . VAL B 1 103 ? 10.734 4.227 6.445 1 98.5 103 VAL B O 1
ATOM 1961 N N . HIS B 1 104 ? 9.875 2.518 7.719 1 96.94 104 HIS B N 1
ATOM 1962 C CA . HIS B 1 104 ? 10.32 3.105 8.977 1 96.94 104 HIS B CA 1
ATOM 1963 C C . HIS B 1 104 ? 11.219 2.141 9.75 1 96.94 104 HIS B C 1
ATOM 1965 O O . HIS B 1 104 ? 10.727 1.359 10.57 1 96.94 104 HIS B O 1
ATOM 1971 N N . PRO B 1 105 ? 12.516 2.01 9.648 1 95.12 105 PRO B N 1
ATOM 1972 C CA . PRO B 1 105 ? 13.414 1.123 10.391 1 95.12 105 PRO B CA 1
ATOM 1973 C C . PRO B 1 105 ? 13.555 1.524 11.859 1 95.12 105 PRO B C 1
AT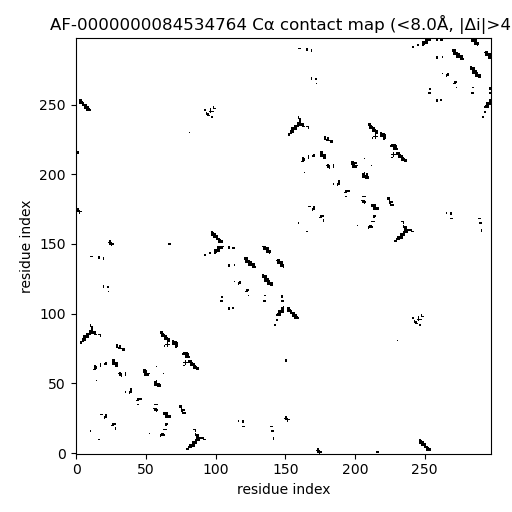OM 1975 O O . PRO B 1 105 ? 13.93 0.701 12.695 1 95.12 105 PRO B O 1
ATOM 1978 N N . GLY B 1 106 ? 13.328 2.617 12.344 1 89.19 106 GLY B N 1
ATOM 1979 C CA . GLY B 1 106 ? 13.5 3.131 13.695 1 89.19 106 GLY B CA 1
ATOM 1980 C C . GLY B 1 106 ? 14.445 4.312 13.766 1 89.19 106 GLY B C 1
ATOM 1981 O O . GLY B 1 106 ? 15.172 4.602 12.805 1 89.19 106 GLY B O 1
ATOM 1982 N N . PRO B 1 107 ? 14.414 4.926 14.914 1 89.88 107 PRO B N 1
ATOM 1983 C CA . PRO B 1 107 ? 15.242 6.125 15.055 1 89.88 107 PRO B CA 1
ATOM 1984 C C . PRO B 1 107 ? 16.734 5.84 14.859 1 89.88 107 PRO B C 1
ATOM 1986 O O . PRO B 1 107 ? 17.25 4.859 15.398 1 89.88 107 PRO B O 1
ATOM 1989 N N . GLY B 1 108 ? 17.359 6.598 14.016 1 93.38 108 GLY B N 1
ATOM 1990 C CA . GLY B 1 108 ? 18.797 6.527 13.82 1 93.38 108 GLY B CA 1
ATOM 1991 C C . GLY B 1 108 ? 19.219 5.422 12.867 1 93.38 108 GLY B C 1
ATOM 1992 O O . GLY B 1 108 ? 20.406 5.227 12.617 1 93.38 108 GLY B O 1
ATOM 1993 N N . GLU B 1 109 ? 18.312 4.734 12.273 1 96.75 109 GLU B N 1
ATOM 1994 C CA . GLU B 1 109 ? 18.656 3.549 11.492 1 96.75 109 GLU B CA 1
ATOM 1995 C C . GLU B 1 109 ? 18.484 3.811 10 1 96.75 109 GLU B C 1
ATOM 1997 O O . GLU B 1 109 ? 18.672 2.904 9.18 1 96.75 109 GLU B O 1
ATOM 2002 N N . ARG B 1 110 ? 18.141 5.051 9.602 1 97.19 110 ARG B N 1
ATOM 2003 C CA . ARG B 1 110 ? 17.812 5.352 8.211 1 97.19 110 ARG B CA 1
ATOM 2004 C C . ARG B 1 110 ? 19.016 5.102 7.305 1 97.19 110 ARG B C 1
ATOM 2006 O O . ARG B 1 110 ? 18.906 4.383 6.309 1 97.19 110 ARG B O 1
ATOM 2013 N N . ALA B 1 111 ? 20.156 5.625 7.664 1 97.31 111 ALA B N 1
ATOM 2014 C CA . ALA B 1 111 ? 21.344 5.527 6.812 1 97.31 111 ALA B CA 1
ATOM 2015 C C . ALA B 1 111 ? 21.75 4.074 6.613 1 97.31 111 ALA B C 1
ATOM 2017 O O . ALA B 1 111 ? 22.047 3.654 5.492 1 97.31 111 ALA B O 1
ATOM 2018 N N . ALA B 1 112 ? 21.812 3.342 7.676 1 97.94 112 ALA B N 1
ATOM 2019 C CA . ALA B 1 112 ? 22.188 1.931 7.598 1 97.94 112 ALA B CA 1
ATOM 2020 C C . ALA B 1 112 ? 21.172 1.151 6.754 1 97.94 112 ALA B C 1
ATOM 2022 O O . ALA B 1 112 ? 21.562 0.264 5.988 1 97.94 112 ALA B O 1
ATOM 2023 N N . THR B 1 113 ? 19.906 1.469 6.945 1 98.5 113 THR B N 1
ATOM 2024 C CA . THR B 1 113 ? 18.859 0.808 6.18 1 98.5 113 THR B CA 1
ATOM 2025 C C . THR B 1 113 ? 19 1.119 4.691 1 98.5 113 THR B C 1
ATOM 2027 O O . THR B 1 113 ? 18.891 0.221 3.854 1 98.5 113 THR B O 1
ATOM 2030 N N . VAL B 1 114 ? 19.234 2.355 4.336 1 98.62 114 VAL B N 1
ATOM 2031 C CA . VAL B 1 114 ? 19.406 2.775 2.947 1 98.62 114 VAL B CA 1
ATOM 2032 C C . VAL B 1 114 ? 20.562 2 2.314 1 98.62 114 VAL B C 1
ATOM 2034 O O . VAL B 1 114 ? 20.422 1.459 1.215 1 98.62 114 VAL B O 1
ATOM 2037 N N . THR B 1 115 ? 21.641 1.894 3.053 1 98.56 115 THR B N 1
ATOM 2038 C CA . THR B 1 115 ? 22.797 1.155 2.566 1 98.56 115 THR B CA 1
ATOM 2039 C C . THR B 1 115 ? 22.453 -0.311 2.33 1 98.56 115 THR B C 1
ATOM 2041 O O . THR B 1 115 ? 22.797 -0.877 1.29 1 98.56 115 THR B O 1
ATOM 2044 N N . ARG B 1 116 ? 21.812 -0.869 3.273 1 98.44 116 ARG B N 1
ATOM 2045 C CA . ARG B 1 116 ? 21.391 -2.26 3.158 1 98.44 116 ARG B CA 1
ATOM 2046 C C . ARG B 1 116 ? 20.484 -2.455 1.939 1 98.44 116 ARG B C 1
ATOM 2048 O O . ARG B 1 116 ? 20.656 -3.416 1.186 1 98.44 116 ARG B O 1
ATOM 2055 N N . LEU B 1 117 ? 19.531 -1.526 1.695 1 98.69 117 LEU B N 1
ATOM 2056 C CA . LEU B 1 117 ? 18.594 -1.649 0.593 1 98.69 117 LEU B CA 1
ATOM 2057 C C . LEU B 1 117 ? 19.297 -1.511 -0.75 1 98.69 117 LEU B C 1
ATOM 2059 O O . LEU B 1 117 ? 18.906 -2.15 -1.73 1 98.69 117 LEU B O 1
ATOM 2063 N N . GLU B 1 118 ? 20.297 -0.724 -0.794 1 98.69 118 GLU B N 1
ATOM 2064 C CA . GLU B 1 118 ? 21.109 -0.627 -2.012 1 98.69 118 GLU B CA 1
ATOM 2065 C C . GLU B 1 118 ? 21.766 -1.958 -2.34 1 98.69 118 GLU B C 1
ATOM 2067 O O . GLU B 1 118 ? 21.844 -2.355 -3.506 1 98.69 118 GLU B O 1
ATOM 2072 N N . THR B 1 119 ? 22.234 -2.635 -1.324 1 98.5 119 THR B N 1
ATOM 2073 C CA . THR B 1 119 ? 22.891 -3.922 -1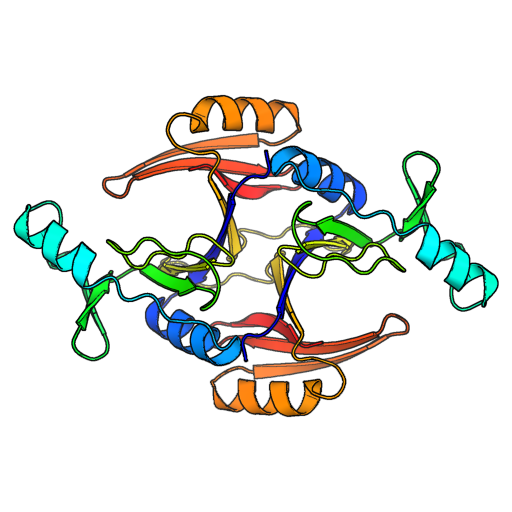.543 1 98.5 119 THR B CA 1
ATOM 2074 C C . THR B 1 119 ? 21.875 -4.961 -2.029 1 98.5 119 THR B C 1
ATOM 2076 O O . THR B 1 119 ? 22.25 -5.938 -2.684 1 98.5 119 THR B O 1
ATOM 2079 N N . LEU B 1 120 ? 20.641 -4.746 -1.785 1 98.5 120 LEU B N 1
ATOM 2080 C CA . LEU B 1 120 ? 19.578 -5.676 -2.172 1 98.5 120 LEU B CA 1
ATOM 2081 C C . LEU B 1 120 ? 19.094 -5.383 -3.582 1 98.5 120 LEU B C 1
ATOM 2083 O O . LEU B 1 120 ? 18.328 -6.164 -4.152 1 98.5 120 LEU B O 1
ATOM 2087 N N . GLY B 1 121 ? 19.438 -4.176 -4.121 1 98.44 121 GLY B N 1
ATOM 2088 C CA . GLY B 1 121 ? 19.078 -3.893 -5.5 1 98.44 121 GLY B CA 1
ATOM 2089 C C . GLY B 1 121 ? 18.312 -2.596 -5.664 1 98.44 121 GLY B C 1
ATOM 2090 O O . GLY B 1 121 ? 17.953 -2.209 -6.781 1 98.44 121 GLY B O 1
ATOM 2091 N N . ALA B 1 122 ? 18.062 -1.886 -4.559 1 98.75 122 ALA B N 1
ATOM 2092 C CA . ALA B 1 122 ? 17.406 -0.583 -4.656 1 98.75 122 ALA B CA 1
ATOM 2093 C C . ALA B 1 122 ? 18.375 0.48 -5.164 1 98.75 122 ALA B C 1
ATOM 2095 O O . ALA B 1 122 ? 19.594 0.301 -5.094 1 98.75 122 ALA B O 1
ATOM 2096 N N . THR B 1 123 ? 17.781 1.527 -5.68 1 98.69 123 THR B N 1
ATOM 2097 C CA . THR B 1 123 ? 18.562 2.678 -6.129 1 98.69 123 THR B CA 1
ATOM 2098 C C . THR B 1 123 ? 18.234 3.912 -5.293 1 98.69 123 THR B C 1
ATOM 2100 O O . THR B 1 123 ? 17.062 4.25 -5.113 1 98.69 123 THR B O 1
ATOM 2103 N N . LEU B 1 124 ? 19.234 4.574 -4.754 1 98.69 124 LEU B N 1
ATOM 2104 C CA . LEU B 1 124 ? 19.047 5.836 -4.047 1 98.69 124 LEU B CA 1
ATOM 2105 C C . LEU B 1 124 ? 18.859 6.988 -5.027 1 98.69 124 LEU B C 1
ATOM 2107 O O . LEU B 1 124 ? 19.656 7.16 -5.953 1 98.69 124 LEU B O 1
ATOM 2111 N N . LEU B 1 125 ? 17.828 7.703 -4.895 1 98.25 125 LEU B N 1
ATOM 2112 C CA . LEU B 1 125 ? 17.594 8.844 -5.77 1 98.25 125 LEU B CA 1
ATOM 2113 C C . LEU B 1 125 ? 18.062 10.141 -5.117 1 98.25 125 LEU B C 1
ATOM 2115 O O . LEU B 1 125 ? 18.812 10.914 -5.719 1 98.25 125 LEU B O 1
ATOM 2119 N N . ARG B 1 126 ? 17.531 10.414 -3.857 1 97.88 126 ARG B N 1
ATOM 2120 C CA . ARG B 1 126 ? 17.906 11.656 -3.188 1 97.88 126 ARG B CA 1
ATOM 2121 C C . ARG B 1 126 ? 17.562 11.602 -1.703 1 97.88 126 ARG B C 1
ATOM 2123 O O . ARG B 1 126 ? 16.688 10.828 -1.293 1 97.88 126 ARG B O 1
ATOM 2130 N N . HIS B 1 127 ? 18.203 12.438 -0.954 1 97.31 127 HIS B N 1
ATOM 2131 C CA . HIS B 1 127 ? 17.859 12.742 0.43 1 97.31 127 HIS B CA 1
ATOM 2132 C C . HIS B 1 127 ? 17.031 14.016 0.524 1 97.31 127 HIS B C 1
ATOM 2134 O O . HIS B 1 127 ? 17.297 14.992 -0.175 1 97.31 127 HIS B O 1
ATOM 2140 N N . VAL B 1 128 ? 16.031 13.883 1.322 1 96.94 128 VAL B N 1
ATOM 2141 C CA . VAL B 1 128 ? 15.18 15.047 1.54 1 96.94 128 VAL B CA 1
ATOM 2142 C C . VAL B 1 128 ? 15.258 15.484 3.002 1 96.94 128 VAL B C 1
ATOM 2144 O O . VAL B 1 128 ? 15.234 14.641 3.906 1 96.94 128 VAL B O 1
ATOM 2147 N N . GLU B 1 129 ? 15.391 16.734 3.262 1 94.06 129 GLU B N 1
ATOM 2148 C CA . GLU B 1 129 ? 15.305 17.344 4.578 1 94.06 129 GLU B CA 1
ATOM 2149 C C . GLU B 1 129 ? 14.367 18.562 4.559 1 94.06 129 GLU B C 1
ATOM 2151 O O . GLU B 1 129 ? 14.617 19.531 3.838 1 94.06 129 GLU B O 1
ATOM 2156 N N . GLU B 1 130 ? 13.312 18.453 5.289 1 88.44 130 GLU B N 1
ATOM 2157 C CA . GLU B 1 130 ? 12.32 19.516 5.43 1 88.44 130 GLU B CA 1
ATOM 2158 C C . GLU B 1 130 ? 11.906 19.703 6.887 1 88.44 130 GLU B C 1
ATOM 2160 O O . GLU B 1 130 ? 12.203 18.859 7.73 1 88.44 130 GLU B O 1
ATOM 2165 N N . PRO B 1 131 ? 11.367 20.844 7.262 1 81 131 PRO B N 1
ATOM 2166 C CA . PRO B 1 131 ? 10.945 21.062 8.648 1 81 131 PRO B CA 1
ATOM 2167 C C . PRO B 1 131 ? 10.102 19.922 9.195 1 81 131 PRO B C 1
ATOM 2169 O O . PRO B 1 131 ? 10.141 19.625 10.391 1 81 131 PRO B O 1
ATOM 2172 N N . GLY B 1 132 ? 9.445 19.172 8.32 1 80 132 GLY B N 1
ATOM 2173 C CA . GLY B 1 132 ? 8.586 18.078 8.75 1 80 132 GLY B CA 1
ATOM 2174 C C . GLY B 1 132 ? 9.32 16.766 8.898 1 80 132 GLY B C 1
ATOM 2175 O O . GLY B 1 132 ? 8.75 15.766 9.352 1 80 132 GLY B O 1
ATOM 2176 N N . GLY B 1 133 ? 10.578 16.844 8.562 1 88.12 133 GLY B N 1
ATOM 2177 C CA . GLY B 1 133 ? 11.336 15.617 8.719 1 88.12 133 GLY B CA 1
ATOM 2178 C C . GLY B 1 133 ? 12.359 15.398 7.613 1 88.12 133 GLY B C 1
ATOM 2179 O O . GLY B 1 133 ? 12.656 16.312 6.848 1 88.12 133 GLY B O 1
ATOM 2180 N N . ALA B 1 134 ? 13.016 14.25 7.73 1 95.5 134 ALA B N 1
ATOM 2181 C CA . ALA B 1 134 ? 14.016 13.836 6.742 1 95.5 134 ALA B CA 1
ATOM 2182 C C . ALA B 1 134 ? 13.773 12.398 6.297 1 95.5 134 ALA B C 1
ATOM 2184 O O . ALA B 1 134 ? 13.391 11.547 7.102 1 95.5 134 ALA B O 1
ATOM 2185 N N . TRP B 1 135 ? 14.039 12.172 5.023 1 97.88 135 TRP B N 1
ATOM 2186 C CA . TRP B 1 135 ? 13.898 10.828 4.48 1 97.88 135 TRP B CA 1
ATOM 2187 C C . TRP B 1 135 ? 14.727 10.664 3.215 1 97.88 135 TRP B C 1
ATOM 2189 O O . TRP B 1 135 ? 15.305 11.625 2.711 1 97.88 135 TRP B O 1
ATOM 2199 N N . THR B 1 136 ? 14.867 9.453 2.791 1 98.62 136 THR B N 1
ATOM 2200 C CA . THR B 1 136 ? 15.57 9.102 1.559 1 98.62 136 THR B CA 1
ATOM 2201 C C . THR B 1 136 ? 14.602 8.508 0.538 1 98.62 136 THR B C 1
ATOM 2203 O O . THR B 1 136 ? 13.844 7.594 0.857 1 98.62 136 THR B O 1
ATOM 2206 N N . VAL B 1 137 ? 14.586 9.086 -0.624 1 98.5 137 VAL B N 1
ATOM 2207 C CA . VAL B 1 137 ? 13.781 8.562 -1.724 1 98.5 137 VAL B CA 1
ATOM 2208 C C . VAL B 1 137 ? 14.586 7.512 -2.49 1 98.5 137 VAL B C 1
ATOM 2210 O O . VAL B 1 137 ? 15.711 7.77 -2.924 1 98.5 137 VAL B O 1
ATOM 2213 N N . MET B 1 138 ? 14 6.348 -2.625 1 98.75 138 MET B N 1
ATOM 2214 C CA . MET B 1 138 ? 14.648 5.246 -3.324 1 98.75 138 MET B CA 1
ATOM 2215 C C . MET B 1 138 ? 13.719 4.629 -4.359 1 98.75 138 MET B C 1
ATOM 2217 O O . MET B 1 138 ? 12.531 4.965 -4.41 1 98.75 138 MET B O 1
ATOM 2221 N N . GLN B 1 139 ? 14.297 3.795 -5.18 1 98.44 139 GLN B N 1
ATOM 2222 C CA . GLN B 1 139 ? 13.539 2.979 -6.121 1 98.44 139 GLN B CA 1
ATOM 2223 C C . GLN B 1 139 ? 13.82 1.494 -5.914 1 98.44 139 GLN B C 1
ATOM 2225 O O . GLN B 1 139 ? 14.961 1.101 -5.684 1 98.44 139 GLN B O 1
ATOM 2230 N N . ASP B 1 140 ? 12.75 0.725 -5.965 1 98.31 140 ASP B N 1
ATOM 2231 C CA . ASP B 1 140 ? 12.953 -0.72 -5.93 1 98.31 140 ASP B CA 1
ATOM 2232 C C . ASP B 1 140 ? 13.539 -1.223 -7.25 1 98.31 140 ASP B C 1
ATOM 2234 O O . ASP B 1 140 ? 13.773 -0.437 -8.172 1 98.31 140 ASP B O 1
ATOM 2238 N N . PRO B 1 141 ? 1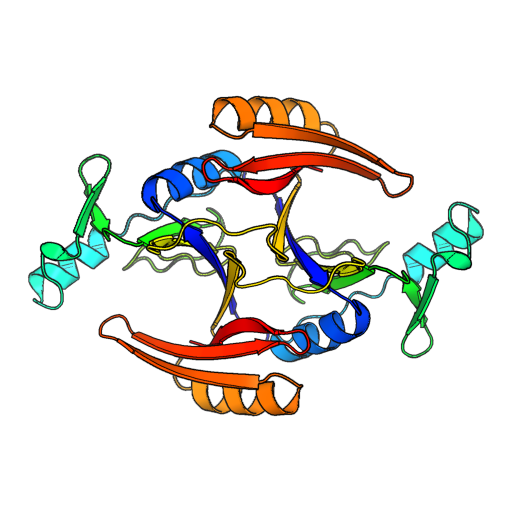3.812 -2.516 -7.496 1 97.69 141 PR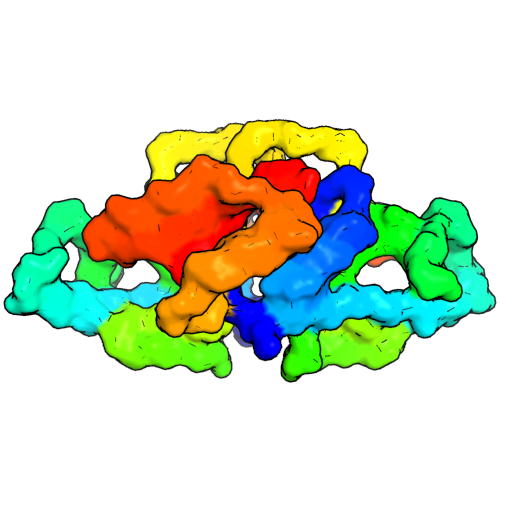O B N 1
ATOM 2239 C CA . PRO B 1 141 ? 14.539 -3.012 -8.664 1 97.69 141 PRO B CA 1
ATOM 2240 C C . PRO B 1 141 ? 13.812 -2.732 -9.977 1 97.69 141 PRO B C 1
ATOM 2242 O O . PRO B 1 141 ? 14.414 -2.803 -11.055 1 97.69 141 PRO B O 1
ATOM 2245 N N . GLU B 1 142 ? 12.5 -2.434 -9.906 1 97 142 GLU B N 1
ATOM 2246 C CA . GLU B 1 142 ? 11.773 -2.164 -11.141 1 97 142 GLU B CA 1
ATOM 2247 C C . GLU B 1 142 ? 11.398 -0.688 -11.25 1 97 142 GLU B C 1
ATOM 2249 O O . GLU B 1 142 ? 10.555 -0.314 -12.07 1 97 142 GLU B O 1
ATOM 2254 N N . GLY B 1 143 ? 11.844 0.09 -10.328 1 96.25 143 GLY B N 1
ATOM 2255 C CA . GLY B 1 143 ? 11.75 1.529 -10.516 1 96.25 143 GLY B CA 1
ATOM 2256 C C . GLY B 1 143 ? 10.617 2.16 -9.727 1 96.25 143 GLY B C 1
ATOM 2257 O O . GLY B 1 143 ? 10.344 3.354 -9.867 1 96.25 143 GLY B O 1
ATOM 2258 N N . ASN B 1 144 ? 9.898 1.388 -8.961 1 96.94 144 ASN B N 1
ATOM 2259 C CA . ASN B 1 144 ? 8.883 1.982 -8.094 1 96.94 144 ASN B CA 1
ATOM 2260 C C . ASN B 1 144 ? 9.516 2.787 -6.961 1 96.94 144 ASN B C 1
ATOM 2262 O O . ASN B 1 144 ? 10.391 2.289 -6.25 1 96.94 144 ASN B O 1
ATOM 2266 N N . GLU B 1 145 ? 9.031 3.971 -6.781 1 97.31 145 GLU B N 1
ATOM 2267 C CA . GLU B 1 145 ? 9.57 4.824 -5.727 1 97.31 145 GLU B CA 1
ATOM 2268 C C . GLU B 1 145 ? 9.047 4.406 -4.355 1 97.31 145 GLU B C 1
ATOM 2270 O O . GLU B 1 145 ? 7.895 4.004 -4.227 1 97.31 145 GLU B O 1
ATOM 2275 N N . PHE B 1 146 ? 9.914 4.527 -3.359 1 98.56 146 PHE B N 1
ATOM 2276 C CA . PHE B 1 146 ? 9.562 4.418 -1.947 1 98.56 146 PHE B CA 1
ATOM 2277 C C . PHE B 1 146 ? 10.492 5.277 -1.096 1 98.56 146 PHE B C 1
ATOM 2279 O O . PHE B 1 146 ? 11.5 5.789 -1.588 1 98.56 146 PHE B O 1
ATOM 2286 N N . CYS B 1 147 ? 10.117 5.512 0.161 1 98.56 147 CYS B N 1
ATOM 2287 C CA . CYS B 1 147 ? 10.906 6.379 1.032 1 98.56 147 CYS B CA 1
ATOM 2288 C C . CYS B 1 147 ? 11.328 5.637 2.297 1 98.56 147 CYS B C 1
ATOM 2290 O O . CYS B 1 147 ? 10.602 4.773 2.787 1 98.56 147 CYS B O 1
ATOM 2292 N N . VAL B 1 148 ? 12.445 5.992 2.766 1 98.69 148 VAL B N 1
ATOM 2293 C CA . VAL B 1 148 ? 12.945 5.5 4.047 1 98.69 148 VAL B CA 1
ATOM 2294 C C . VAL B 1 148 ? 13.07 6.66 5.035 1 98.69 148 VAL B C 1
ATOM 2296 O O . VAL B 1 148 ? 13.75 7.648 4.758 1 98.69 148 VAL B O 1
ATOM 2299 N N . HIS B 1 149 ? 12.367 6.461 6.09 1 96.25 149 HIS B N 1
ATOM 2300 C CA . HIS B 1 149 ? 12.312 7.535 7.074 1 96.25 149 HIS B CA 1
ATOM 2301 C C . HIS B 1 149 ? 13.188 7.219 8.289 1 96.25 149 HIS B C 1
ATOM 2303 O O . HIS B 1 149 ? 13.375 6.047 8.633 1 96.25 149 HIS B O 1
#

pLDDT: mean 96.47, std 3.37, range [79.94, 98.94]

InterPro domains:
  IPR029068 Glyoxalase/Bleomycin resistance protein/Dihydroxybiphenyl dioxygenase [G3DSA:3.10.180.10] (4-149)
  IPR029068 Glyoxalase/Bleomycin resistance protein/Dihydroxybiphenyl dioxygenase [SSF54593] (7-148)
  IPR041581 Glyoxalase-like domain, group 6 [PF18029] (7-148)

Nearest PDB structures (foldseek):
  3g12-assembly1_B  TM=6.894E-01  e=2.091E-06  Bdellovibrio bacteriovorus HD100
  3g12-assembly1_A  TM=6.901E-01  e=5.071E-06  Bdellovibrio bacteriovorus HD100
  1lqp-assembly1_B  TM=8.023E-01  e=5.270E-05  Pseudomonas aeruginosa
  5ujp-assembly1_B  TM=5.765E-01  e=2.406E-04  Streptomyces sp. CB03234
  5ump-assembly1_B  TM=5.743E-01  e=1.099E-03  Streptomyces sp. CB03234

Radius of gyration: 19.75 Å; Cα contacts (8 Å, |Δi|>4): 646; chains: 2; bounding box: 46×62×41 Å

Secondary structure (DSSP, 8-state):
-PPEEEEEEEES-HHHHHHHHHHHHTPEEP--HHHHHHHHHTTSS-GGGEEEETTEEEESSEEEEE-TTS-B-TTT--BSSSEEEEEE-SSPP-S--SEEEEEE--TT-HHHHHHHHHHHT-EEEEEEEETTEEEEEEE-TT--EEEE-/-PPEEEEEEEES-HHHHHHHHHHHHTPEEP--HHHHHHHHHTTSS-GGGEEEETTEEEESSEEEEE-TTS-B-TTT--BSSSEEEEEE-SSPP-S--SEEEEEE--TT-HHHHHHHHHHHT-EEEEEEEETTEEEEEEE-TT--EEEE-

Organism: Streptomyces rubellomurinus (strain ATCC 31215) (NCBI:txid359131)

Solvent-accessible surface area (backbone atoms only — not comparable to full-atom values): 15832 Å² total; per-residue (Å²): 122,64,47,46,57,32,43,34,35,55,31,78,51,15,63,62,52,24,53,40,52,11,62,70,31,49,28,40,59,52,60,39,41,62,35,50,52,54,32,44,75,68,64,75,49,62,71,87,57,40,39,75,53,98,88,36,57,34,54,57,51,45,30,32,24,17,40,74,87,42,61,55,40,84,64,43,39,46,50,72,34,71,22,41,37,24,33,46,41,92,70,72,90,59,84,72,57,49,49,34,45,40,34,42,74,45,91,89,35,39,68,63,48,51,54,54,37,41,76,65,48,32,43,82,74,48,79,47,78,50,100,90,42,57,36,35,39,29,22,46,81,85,61,53,55,34,34,39,58,124,64,48,47,56,34,42,36,36,55,32,79,52,14,63,63,52,24,53,40,51,12,60,70,32,50,28,40,60,51,59,41,40,62,35,50,53,52,31,45,75,68,62,75,48,60,71,87,59,42,40,74,53,99,89,34,59,34,54,55,53,46,29,33,23,16,40,74,86,41,59,54,41,84,66,43,39,47,50,73,34,74,24,43,36,23,32,48,41,92,71,74,90,58,82,73,57,48,50,35,46,41,34,42,75,44,90,89,35,40,68,62,47,53,53,53,37,42,75,65,50,32,44,82,74,47,77,45,79,49,98,91,44,60,36,34,39,29,22,45,82,83,62,53,57,33,33,39,58

Sequence (298 aa):
MPLHWKLVIDCADPHRQAAFWGAALDYTVEDHSTLITRLLAAGAVTEDVLTEVNGHPAWRTLAAVRHPEDPHDPASDTGLGRRLLFQAVPEPKQGKNRLHLDVHPGPGERAATVTRLETLGATLLRHVEEPGGAWTVMQDPEGNEFCVHMPLHWKLVIDCADPHRQAAFWGAALDYTVEDHSTLITRLLAAGAVTEDVLTEVNGHPAWRTLAAVRHPEDPHDPASDTGLGRRLLFQAVPEPKQGKNRLHLDVHPGPGERAATVTRLETLGATLLRHVEEPGGAWTVMQDPEGNEFCVH